Protein AF-A0A1X2IDJ0-F1 (afdb_monomer)

Solvent-accessible surface area (backbone atoms only — not comparable to full-atom values): 12385 Å² total; per-residue (Å²): 135,83,85,75,78,78,74,74,78,77,77,76,74,89,54,40,69,65,48,37,55,54,40,32,44,37,28,4,66,59,22,37,40,52,42,8,30,44,22,52,52,70,42,59,51,58,90,82,46,29,80,47,72,46,53,24,65,16,84,74,37,69,49,80,42,31,48,39,54,37,40,73,73,65,68,31,41,69,70,85,63,83,82,43,92,89,50,68,87,60,44,29,39,63,54,43,13,60,36,36,39,62,41,40,31,58,53,45,68,71,46,63,96,83,42,69,70,58,62,68,43,62,75,69,94,68,97,65,58,58,57,77,51,55,75,37,79,42,44,45,32,44,75,61,40,76,64,49,42,27,31,45,52,50,48,46,43,55,51,23,52,73,73,76,45,82,67,55,66,69,63,46,53,57,35,40,64,50,10,67,81,55,65,82,41,59,72,60,50,53,53,46,52,51,48,43,70,68,54,64,74,46,80,70,31,66,67,49,85,80,83,81,88,78,129

pLDDT: mean 84.79, std 16.43, range [36.03, 98.0]

Secondary structure (DSSP, 8-state):
---------------HHHHHHHHHHHHHHHHHHHHHHHHHHT-S-HHHHTT-EEEEE-SSSEEEEEHHHHHHTTSSBSS-----TTTTT--BHHHHHHH-THHHHHHHHHS-TT-HHHHHHS------SS-GGG-SGGGGGS---HHHHHHHHHHHHHHHHHTT----HHHHHHHHHGGGGGTT-HHHHHHHHHHHHH----HHHHT--------

Organism: NCBI:txid90262

Nearest PDB structu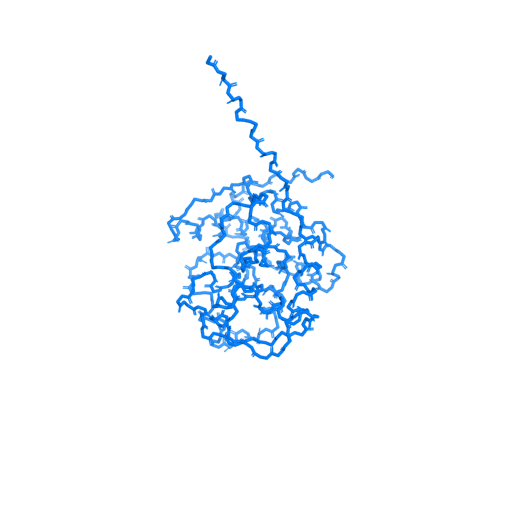res (foldseek):
  6wke-assembly1_A  TM=2.129E-01  e=9.149E+00  Streptomyces sp.

Structure (mmCIF, N/CA/C/O backbone):
data_AF-A0A1X2IDJ0-F1
#
_entry.id   AF-A0A1X2IDJ0-F1
#
loop_
_atom_site.group_PDB
_atom_site.id
_atom_site.type_symbol
_atom_site.label_atom_id
_atom_site.label_alt_id
_atom_site.label_comp_id
_atom_site.label_asym_id
_atom_site.label_entity_id
_atom_site.label_seq_id
_atom_site.pdbx_PDB_ins_code
_atom_site.Cartn_x
_atom_site.Cartn_y
_atom_site.Cartn_z
_atom_site.occupancy
_atom_site.B_iso_or_equiv
_atom_site.auth_seq_id
_atom_site.auth_comp_id
_atom_site.auth_asym_id
_atom_site.auth_atom_id
_atom_site.pdbx_PDB_model_num
ATOM 1 N N . MET A 1 1 ? 21.323 46.019 0.759 1.00 40.25 1 MET A N 1
ATOM 2 C CA . MET A 1 1 ? 21.147 44.700 1.405 1.00 40.25 1 MET A CA 1
ATOM 3 C C . MET A 1 1 ? 19.760 44.178 1.020 1.00 40.25 1 MET A C 1
ATOM 5 O O . MET A 1 1 ? 18.773 44.670 1.542 1.00 40.25 1 MET A O 1
ATOM 9 N N . LYS A 1 2 ? 19.655 43.329 -0.016 1.00 36.47 2 LYS A N 1
ATOM 10 C CA . LYS A 1 2 ? 18.360 42.867 -0.558 1.00 36.47 2 LYS A CA 1
ATOM 11 C C . LYS A 1 2 ? 17.869 41.658 0.246 1.00 36.47 2 LYS A C 1
ATOM 13 O O . LYS A 1 2 ? 18.455 40.583 0.134 1.00 36.47 2 LYS A O 1
ATOM 18 N N . HIS A 1 3 ? 16.807 41.834 1.032 1.00 36.03 3 HIS A N 1
ATOM 19 C CA . HIS A 1 3 ? 16.039 40.727 1.600 1.00 36.03 3 HIS A CA 1
ATOM 20 C C . HIS A 1 3 ? 15.445 39.908 0.447 1.00 36.03 3 HIS A C 1
ATOM 22 O O . HIS A 1 3 ? 14.556 40.370 -0.261 1.00 36.03 3 HIS A O 1
ATOM 28 N N . ARG A 1 4 ? 15.971 38.701 0.214 1.00 39.78 4 ARG A N 1
ATOM 29 C CA . ARG A 1 4 ? 15.296 37.703 -0.620 1.00 39.78 4 ARG A CA 1
ATOM 30 C C . ARG A 1 4 ? 14.240 37.030 0.243 1.00 39.78 4 ARG A C 1
ATOM 32 O O . ARG A 1 4 ? 14.575 36.201 1.088 1.00 39.78 4 ARG A O 1
ATOM 39 N N . GLU A 1 5 ? 12.986 37.396 0.019 1.00 38.50 5 GLU A N 1
ATOM 40 C CA . GLU A 1 5 ? 11.839 36.597 0.428 1.00 38.50 5 GLU A CA 1
ATOM 41 C C . GLU A 1 5 ? 12.025 35.182 -0.129 1.00 38.50 5 GLU A C 1
ATOM 43 O O . GLU A 1 5 ? 12.088 34.965 -1.342 1.00 38.50 5 GLU A O 1
ATOM 48 N N . ARG A 1 6 ? 12.181 34.200 0.762 1.00 38.84 6 ARG A N 1
ATOM 49 C CA . ARG A 1 6 ? 12.044 32.796 0.387 1.00 38.84 6 ARG A CA 1
ATOM 50 C C . ARG A 1 6 ? 10.564 32.586 0.091 1.00 38.84 6 ARG A C 1
ATOM 52 O O . ARG A 1 6 ? 9.793 32.336 1.011 1.00 38.84 6 ARG A O 1
ATOM 59 N N . GLN A 1 7 ? 10.173 32.705 -1.176 1.00 38.19 7 GLN A N 1
ATOM 60 C CA . GLN A 1 7 ? 8.922 32.118 -1.641 1.00 38.19 7 GLN A CA 1
ATOM 61 C C . GLN A 1 7 ? 8.971 30.638 -1.260 1.00 38.19 7 GLN A C 1
ATOM 63 O O . GLN A 1 7 ? 9.795 29.882 -1.776 1.00 38.19 7 GLN A O 1
ATOM 68 N N . ALA A 1 8 ? 8.156 30.246 -0.282 1.00 39.50 8 ALA A N 1
ATOM 69 C CA . ALA A 1 8 ? 7.909 28.847 -0.006 1.00 39.50 8 ALA A CA 1
ATOM 70 C C . ALA A 1 8 ? 7.314 28.266 -1.291 1.00 39.50 8 ALA A C 1
ATOM 72 O O . ALA A 1 8 ? 6.206 28.639 -1.677 1.00 39.50 8 ALA A O 1
ATOM 73 N N . ASP A 1 9 ? 8.088 27.435 -1.993 1.00 40.97 9 ASP A N 1
ATOM 74 C CA . ASP A 1 9 ? 7.600 26.695 -3.152 1.00 40.97 9 ASP A CA 1
ATOM 75 C C . ASP A 1 9 ? 6.289 26.016 -2.740 1.00 40.97 9 ASP A C 1
ATOM 77 O O . ASP A 1 9 ? 6.257 25.187 -1.826 1.00 40.97 9 ASP A O 1
ATOM 81 N N . LYS A 1 10 ? 5.191 26.439 -3.372 1.00 40.62 10 LYS A N 1
ATOM 82 C CA . LYS A 1 10 ? 3.853 25.898 -3.147 1.00 40.62 10 LYS A CA 1
ATOM 83 C C . LYS A 1 10 ? 3.945 24.391 -3.392 1.00 40.62 10 LYS A C 1
ATOM 85 O O . LYS A 1 10 ? 4.340 23.976 -4.478 1.00 40.62 10 LYS A O 1
ATOM 90 N N . TYR A 1 11 ? 3.662 23.588 -2.368 1.00 45.16 11 TYR A N 1
ATOM 91 C CA . TYR A 1 11 ? 3.656 22.132 -2.487 1.00 45.16 11 TYR A CA 1
ATOM 92 C C . TYR A 1 11 ? 2.581 21.742 -3.507 1.00 45.16 11 TYR A C 1
ATOM 94 O O . TYR A 1 11 ? 1.388 21.824 -3.217 1.00 45.16 11 TYR A O 1
ATOM 102 N N . GLU A 1 12 ? 3.004 21.382 -4.717 1.00 53.00 12 GLU A N 1
ATOM 103 C CA . GLU A 1 12 ? 2.142 20.742 -5.705 1.00 53.00 12 GLU A CA 1
ATOM 104 C C . GLU A 1 12 ? 1.767 19.369 -5.138 1.00 53.00 12 GLU A C 1
ATOM 106 O O . GLU A 1 12 ? 2.638 18.572 -4.782 1.00 53.00 12 GLU A O 1
ATOM 111 N N . GLY A 1 13 ? 0.468 19.151 -4.933 1.00 58.47 13 GLY A N 1
ATOM 112 C CA . GLY A 1 13 ? -0.051 17.933 -4.322 1.00 58.47 13 GLY A CA 1
ATOM 113 C C . GLY A 1 13 ? 0.379 16.678 -5.084 1.00 58.47 13 GLY A C 1
ATOM 114 O O . GLY A 1 13 ? 0.616 16.706 -6.288 1.00 58.47 13 GLY A O 1
ATOM 115 N N . PHE A 1 14 ? 0.480 15.564 -4.365 1.00 69.44 14 PHE A N 1
ATOM 116 C CA . PHE A 1 14 ? 0.686 14.250 -4.961 1.00 69.44 14 PHE A CA 1
ATOM 117 C C . PHE A 1 14 ? -0.602 13.818 -5.685 1.00 69.44 14 PHE A C 1
ATOM 119 O O . PHE A 1 14 ? -1.584 13.488 -5.028 1.00 69.44 14 PHE A O 1
ATOM 126 N N . ASP A 1 15 ? -0.617 13.862 -7.019 1.00 77.25 15 ASP A N 1
ATOM 127 C CA . ASP A 1 15 ? -1.733 13.378 -7.845 1.00 77.25 15 ASP A CA 1
ATOM 128 C C . ASP A 1 15 ? -1.517 11.896 -8.185 1.00 77.25 15 ASP A C 1
ATOM 130 O O . ASP A 1 15 ? -0.678 11.549 -9.022 1.00 77.25 15 ASP A O 1
ATOM 134 N N . CYS A 1 16 ? -2.259 11.007 -7.521 1.00 77.94 16 CYS A N 1
ATOM 135 C CA . CYS A 1 16 ? -2.113 9.563 -7.706 1.00 77.94 16 CYS A CA 1
ATOM 136 C C . CYS A 1 16 ? -2.386 9.119 -9.150 1.00 77.94 16 CYS A C 1
ATOM 138 O O . CYS A 1 16 ? -1.692 8.233 -9.645 1.00 77.94 16 CYS A O 1
ATOM 140 N N . GLY A 1 17 ? -3.355 9.736 -9.835 1.00 78.06 17 GLY A N 1
ATOM 141 C CA . GLY A 1 17 ? -3.738 9.364 -11.197 1.00 78.06 17 GLY A CA 1
ATOM 142 C C . GLY A 1 17 ? -2.640 9.692 -12.205 1.00 78.06 17 GLY A C 1
ATOM 143 O O . GLY A 1 17 ? -2.240 8.841 -13.003 1.00 78.06 17 GLY A O 1
ATOM 144 N N . GLN A 1 18 ? -2.075 10.900 -12.122 1.00 82.81 18 GLN A N 1
ATOM 145 C CA . GLN A 1 18 ? -0.931 11.280 -12.957 1.00 82.81 18 GLN A CA 1
ATOM 146 C C . GLN A 1 18 ? 0.299 10.414 -12.666 1.00 82.81 18 GLN A C 1
ATOM 148 O O . GLN A 1 18 ? 0.997 9.986 -13.590 1.00 82.81 18 GLN A O 1
ATOM 153 N N . MET A 1 19 ? 0.559 10.122 -11.389 1.00 85.69 19 MET A N 1
ATOM 154 C CA . MET A 1 19 ? 1.698 9.298 -10.989 1.00 85.69 19 MET A CA 1
ATOM 155 C C . MET A 1 19 ? 1.545 7.848 -11.459 1.00 85.69 19 MET A C 1
ATOM 157 O O . MET A 1 19 ? 2.515 7.291 -11.970 1.00 85.69 19 MET A O 1
ATOM 161 N N . LYS A 1 20 ? 0.341 7.265 -11.379 1.00 88.75 20 LYS A N 1
ATOM 162 C CA . LYS A 1 20 ? 0.039 5.929 -11.911 1.00 88.75 20 LYS A CA 1
ATOM 163 C C . LYS A 1 20 ? 0.421 5.819 -13.386 1.00 88.75 20 LYS A C 1
ATOM 165 O O . LYS A 1 20 ? 1.253 4.984 -13.729 1.00 88.75 20 LYS A O 1
ATOM 170 N N . ASN A 1 21 ? -0.095 6.710 -14.235 1.00 90.25 21 ASN A N 1
ATOM 171 C CA . ASN A 1 21 ? 0.190 6.688 -15.675 1.00 90.25 21 ASN A CA 1
ATOM 172 C C . ASN A 1 21 ? 1.691 6.819 -15.972 1.00 90.25 21 ASN A C 1
ATOM 174 O O . ASN A 1 21 ? 2.225 6.170 -16.876 1.00 90.25 21 ASN A O 1
ATOM 178 N N . LYS A 1 22 ? 2.392 7.651 -15.195 1.00 91.25 22 LYS A N 1
ATOM 179 C CA . LYS A 1 22 ? 3.840 7.837 -15.306 1.00 91.25 22 LYS A CA 1
ATOM 180 C C . LYS A 1 22 ? 4.606 6.558 -14.944 1.00 91.25 22 LYS A C 1
ATOM 182 O O . LYS A 1 22 ? 5.537 6.185 -15.655 1.00 91.25 22 LYS A O 1
ATOM 187 N N . PHE A 1 23 ? 4.213 5.872 -13.872 1.00 92.62 23 PHE A N 1
ATOM 188 C CA . PHE A 1 23 ? 4.826 4.607 -13.462 1.00 92.62 23 PHE A CA 1
ATOM 189 C C . PHE A 1 23 ? 4.552 3.484 -14.460 1.00 92.62 23 PHE A C 1
ATOM 191 O O . PHE A 1 23 ? 5.493 2.812 -14.877 1.00 92.62 23 PHE A O 1
ATOM 198 N N . GLU A 1 24 ? 3.310 3.346 -14.921 1.00 94.31 24 GLU A N 1
ATOM 199 C CA . GLU A 1 24 ? 2.934 2.340 -15.917 1.00 94.31 24 GLU A CA 1
ATOM 200 C C . GLU A 1 24 ? 3.602 2.598 -17.272 1.00 94.31 24 GLU A C 1
ATOM 202 O O . GLU A 1 24 ? 3.987 1.659 -17.959 1.00 94.31 24 GLU A O 1
ATOM 207 N N . THR A 1 25 ? 3.845 3.854 -17.650 1.00 94.88 25 THR A N 1
ATOM 208 C CA . THR A 1 25 ? 4.643 4.155 -18.849 1.00 94.88 25 THR A CA 1
ATOM 209 C C . THR A 1 25 ? 6.088 3.674 -18.692 1.00 94.88 25 THR A C 1
ATOM 211 O O . THR A 1 25 ? 6.636 3.056 -19.610 1.00 94.88 25 THR A O 1
ATOM 214 N N . LYS A 1 26 ? 6.699 3.921 -17.526 1.00 94.88 26 LYS A N 1
ATOM 215 C CA . LYS A 1 26 ? 8.109 3.607 -17.274 1.00 94.88 26 LYS A CA 1
ATOM 216 C C . LYS A 1 26 ? 8.358 2.116 -17.046 1.00 94.88 26 LYS A C 1
ATOM 218 O O . LYS A 1 26 ? 9.152 1.527 -17.771 1.00 94.88 26 LYS A O 1
ATOM 223 N N . TYR A 1 27 ? 7.687 1.512 -16.067 1.00 96.19 27 TYR A N 1
ATOM 224 C CA . TYR A 1 27 ? 7.905 0.121 -15.638 1.00 96.19 27 TYR A CA 1
ATOM 225 C C . TYR A 1 27 ? 6.863 -0.863 -16.172 1.00 96.19 27 TYR A C 1
ATOM 227 O O . TYR A 1 27 ? 7.057 -2.070 -16.039 1.00 96.19 27 TYR A O 1
ATOM 235 N N . GLY A 1 28 ? 5.774 -0.360 -16.757 1.00 96.81 28 GLY A N 1
ATOM 236 C CA . GLY A 1 28 ? 4.647 -1.175 -17.200 1.00 96.81 28 GLY A CA 1
ATOM 237 C C . GLY A 1 28 ? 3.671 -1.504 -16.067 1.00 96.81 28 GLY A C 1
ATOM 238 O O . GLY A 1 28 ? 3.986 -1.252 -14.893 1.00 96.81 28 GLY A O 1
ATOM 239 N N . PRO A 1 29 ? 2.470 -2.021 -16.388 1.00 95.81 29 PRO A N 1
ATOM 240 C CA . PRO A 1 29 ? 1.492 -2.444 -15.388 1.00 95.81 29 PRO A CA 1
ATOM 241 C C . PRO A 1 29 ? 2.047 -3.512 -14.439 1.00 95.81 29 PRO A C 1
ATOM 243 O O . PRO A 1 29 ? 1.913 -3.385 -13.221 1.00 95.81 29 PRO A O 1
ATOM 246 N N . THR A 1 30 ? 2.737 -4.525 -14.973 1.00 95.12 30 THR A N 1
ATOM 247 C CA . THR A 1 30 ? 3.298 -5.627 -14.180 1.00 95.12 30 THR A CA 1
ATOM 248 C C . THR A 1 30 ? 4.401 -5.124 -13.256 1.00 95.12 30 THR A C 1
ATOM 250 O O . THR A 1 30 ? 4.371 -5.384 -12.050 1.00 95.12 30 THR A O 1
ATOM 253 N N . GLY A 1 31 ? 5.340 -4.338 -13.792 1.00 96.38 31 GLY A N 1
ATOM 254 C CA . GLY A 1 31 ? 6.437 -3.775 -13.003 1.00 96.38 31 GLY A CA 1
ATOM 255 C C . GLY A 1 31 ? 5.938 -2.837 -11.900 1.00 96.38 31 GLY A C 1
ATOM 256 O O . GLY A 1 31 ? 6.367 -2.936 -10.750 1.00 96.38 31 GLY A O 1
ATOM 257 N N . SER A 1 32 ? 4.978 -1.964 -12.220 1.00 96.50 32 SER A N 1
ATOM 258 C CA . SER A 1 32 ? 4.411 -1.006 -11.260 1.00 96.50 32 SER A CA 1
ATOM 259 C C . SER A 1 32 ? 3.622 -1.695 -10.147 1.00 96.50 32 SER A C 1
ATOM 261 O O . SER A 1 32 ? 3.762 -1.317 -8.981 1.00 96.50 32 SER A O 1
ATOM 263 N N . ARG A 1 33 ? 2.858 -2.747 -10.478 1.00 95.38 33 ARG A N 1
ATOM 264 C CA . ARG A 1 33 ? 2.174 -3.601 -9.498 1.00 95.38 33 ARG A CA 1
ATOM 265 C C . ARG A 1 33 ? 3.161 -4.199 -8.503 1.00 95.38 33 ARG A C 1
ATOM 267 O O . ARG A 1 33 ? 3.005 -3.996 -7.301 1.00 95.38 33 ARG A O 1
ATOM 274 N N . TRP A 1 34 ? 4.204 -4.876 -8.984 1.00 94.88 34 TRP A N 1
ATOM 275 C CA . TRP A 1 34 ? 5.204 -5.488 -8.105 1.00 94.88 34 TRP A CA 1
ATOM 276 C C . TRP A 1 34 ? 5.920 -4.462 -7.228 1.00 94.88 34 TRP A C 1
ATOM 278 O O . TRP A 1 34 ? 6.083 -4.683 -6.029 1.00 94.88 34 TRP A O 1
ATOM 288 N N . LEU A 1 35 ? 6.295 -3.310 -7.789 1.00 94.94 35 LEU A N 1
ATOM 289 C CA . LEU A 1 35 ? 6.915 -2.224 -7.028 1.00 94.94 35 LEU A CA 1
ATOM 290 C C . LEU A 1 35 ? 5.983 -1.669 -5.938 1.00 94.94 35 LEU A C 1
ATOM 292 O O . LEU A 1 35 ? 6.456 -1.363 -4.842 1.00 94.94 35 LEU A O 1
ATOM 296 N N . SER A 1 36 ? 4.677 -1.573 -6.206 1.00 94.81 36 SER A N 1
ATOM 297 C CA . SER A 1 36 ? 3.675 -1.177 -5.208 1.00 94.81 36 SER A CA 1
ATOM 298 C C . SER A 1 36 ? 3.544 -2.203 -4.077 1.00 94.81 36 SER A C 1
ATOM 300 O O . SER A 1 36 ? 3.585 -1.837 -2.898 1.00 94.81 36 SER A O 1
ATOM 302 N N . VAL A 1 37 ? 3.452 -3.494 -4.421 1.00 93.12 37 VAL A N 1
ATOM 303 C CA . VAL A 1 37 ? 3.370 -4.608 -3.460 1.00 93.12 37 VAL A CA 1
ATOM 304 C C . VAL A 1 37 ? 4.606 -4.630 -2.560 1.00 93.12 37 VAL A C 1
ATOM 306 O O . VAL A 1 37 ? 4.485 -4.569 -1.336 1.00 93.12 37 VAL A O 1
ATOM 309 N N . ILE A 1 38 ? 5.805 -4.637 -3.152 1.00 91.75 38 ILE A N 1
ATOM 310 C CA . ILE A 1 38 ? 7.077 -4.653 -2.415 1.00 91.75 38 ILE A CA 1
ATOM 311 C C . ILE A 1 38 ? 7.166 -3.441 -1.487 1.00 91.75 38 ILE A C 1
A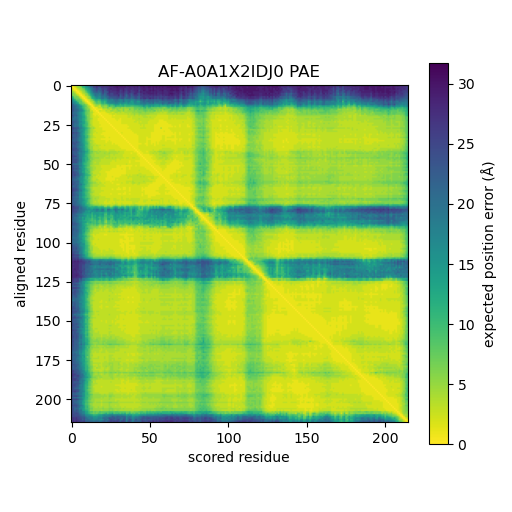TOM 313 O O . ILE A 1 38 ? 7.478 -3.587 -0.307 1.00 91.75 38 ILE A O 1
ATOM 317 N N . GLY A 1 39 ? 6.865 -2.246 -1.994 1.00 91.00 39 GLY A N 1
ATOM 318 C CA . GLY A 1 39 ? 6.965 -1.023 -1.208 1.00 91.00 39 GLY A CA 1
ATOM 319 C C . GLY A 1 39 ? 5.988 -0.943 -0.043 1.00 91.00 39 GLY A C 1
ATOM 320 O O . GLY A 1 39 ? 6.358 -0.467 1.032 1.00 91.00 39 GLY A O 1
ATOM 321 N N . SER A 1 40 ? 4.766 -1.435 -0.235 1.00 90.81 40 SER A N 1
ATOM 322 C CA . SER A 1 40 ? 3.727 -1.411 0.794 1.00 90.81 40 SER A CA 1
ATOM 323 C C . SER A 1 40 ? 3.958 -2.443 1.888 1.00 90.81 40 SER A C 1
ATOM 325 O O . SER A 1 40 ? 3.666 -2.158 3.049 1.00 90.81 40 SER A O 1
ATOM 327 N N . LEU A 1 41 ? 4.476 -3.620 1.526 1.00 88.94 41 LEU A N 1
ATOM 328 C CA . LEU A 1 41 ? 4.570 -4.752 2.444 1.00 88.94 41 LEU A CA 1
ATOM 329 C C . LEU A 1 41 ? 5.972 -4.927 3.040 1.00 88.94 41 LEU A C 1
ATOM 331 O O . LEU A 1 41 ? 6.115 -5.107 4.245 1.00 88.94 41 LEU A O 1
ATOM 335 N N . LEU A 1 42 ? 7.023 -4.796 2.228 1.00 87.06 42 LEU A N 1
ATOM 336 C CA . LEU A 1 42 ? 8.419 -4.972 2.657 1.00 87.06 42 LEU A CA 1
ATOM 337 C C . LEU A 1 42 ? 9.113 -3.642 2.994 1.00 87.06 42 LEU A C 1
ATOM 339 O O . LEU A 1 42 ? 10.204 -3.618 3.580 1.00 87.06 42 LEU A O 1
ATOM 343 N N . GLY A 1 43 ? 8.471 -2.523 2.653 1.00 86.44 43 GLY A N 1
ATOM 344 C CA . GLY A 1 43 ? 8.983 -1.175 2.856 1.00 86.44 43 GLY A CA 1
ATOM 345 C C . GLY A 1 43 ? 10.014 -0.762 1.804 1.00 86.44 43 GLY A C 1
ATOM 346 O O . GLY A 1 43 ? 10.150 -1.356 0.739 1.00 86.44 43 GLY A O 1
ATOM 347 N N . THR A 1 44 ? 10.771 0.294 2.107 1.00 86.12 44 THR A N 1
ATOM 348 C CA . THR A 1 44 ? 11.716 0.914 1.157 1.00 86.12 44 THR A CA 1
ATOM 349 C C . THR A 1 44 ? 13.182 0.713 1.542 1.00 86.12 44 THR A C 1
ATOM 351 O O . THR A 1 44 ? 14.045 1.450 1.079 1.00 86.12 44 THR A O 1
ATOM 354 N N . SER A 1 45 ? 13.498 -0.225 2.438 1.00 86.75 45 SER A N 1
ATOM 355 C CA . SER A 1 45 ? 14.890 -0.460 2.840 1.00 86.75 45 SER A CA 1
ATOM 356 C C . SER A 1 45 ? 15.641 -1.205 1.741 1.00 86.75 45 SER A C 1
ATOM 358 O O . SER A 1 45 ? 15.397 -2.396 1.544 1.00 86.75 45 SER A O 1
ATOM 360 N N . ARG A 1 46 ? 16.591 -0.536 1.067 1.00 88.44 46 ARG A N 1
ATOM 361 C CA . ARG A 1 46 ? 17.453 -1.150 0.037 1.00 88.44 46 ARG A CA 1
ATOM 362 C C . ARG A 1 46 ? 18.005 -2.508 0.452 1.00 88.44 46 ARG A C 1
ATOM 364 O O . ARG A 1 46 ? 17.956 -3.428 -0.352 1.00 88.44 46 ARG A O 1
ATOM 371 N N . ASP A 1 47 ? 18.508 -2.659 1.673 1.00 88.69 47 ASP A N 1
ATOM 372 C CA . ASP A 1 47 ? 19.111 -3.929 2.092 1.00 88.69 47 ASP A CA 1
ATOM 373 C C . ASP A 1 47 ? 18.114 -5.081 2.164 1.00 88.69 47 ASP A C 1
ATOM 375 O O . ASP A 1 47 ? 18.499 -6.213 1.884 1.00 88.69 47 ASP A O 1
ATOM 379 N N . LYS A 1 48 ? 16.841 -4.791 2.453 1.00 87.38 48 LYS A N 1
ATOM 380 C CA . LYS A 1 48 ? 15.775 -5.797 2.474 1.00 87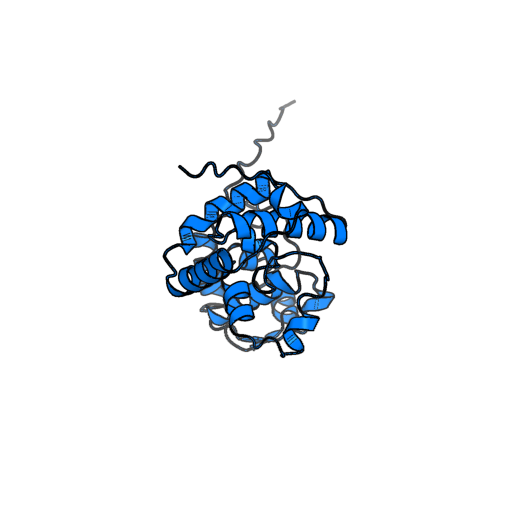.38 48 LYS A CA 1
ATOM 381 C C . LYS A 1 48 ? 15.307 -6.183 1.073 1.00 87.38 48 LYS A C 1
ATOM 383 O O . LYS A 1 48 ? 14.987 -7.340 0.842 1.00 87.38 48 LYS A O 1
ATOM 388 N N . ILE A 1 49 ? 15.256 -5.223 0.148 1.00 90.94 49 ILE A N 1
ATOM 389 C CA . ILE A 1 49 ? 14.546 -5.409 -1.128 1.00 90.94 49 I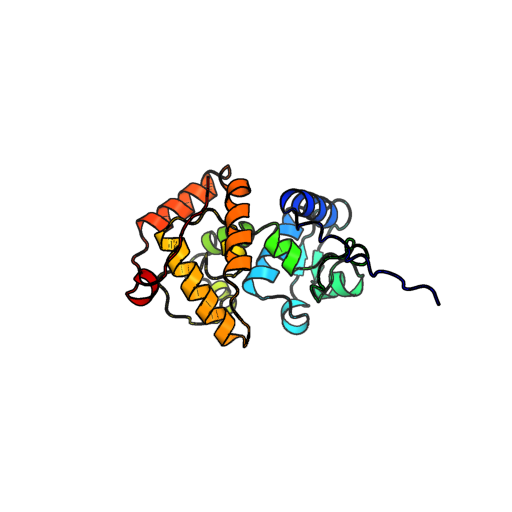LE A CA 1
ATOM 390 C C . ILE A 1 49 ? 15.460 -5.553 -2.350 1.00 90.94 49 ILE A C 1
ATOM 392 O O . ILE A 1 49 ? 14.990 -5.963 -3.404 1.00 90.94 49 ILE A O 1
ATOM 396 N N . LYS A 1 50 ? 16.762 -5.241 -2.250 1.00 93.00 50 LYS A N 1
ATOM 397 C CA . LYS A 1 50 ? 17.681 -5.158 -3.408 1.00 93.00 50 LYS A CA 1
ATOM 398 C C . LYS A 1 50 ? 17.787 -6.432 -4.252 1.00 93.00 50 LYS A C 1
ATOM 400 O O . LYS A 1 50 ? 18.097 -6.321 -5.436 1.00 93.00 50 LYS A O 1
ATOM 405 N N . ASN A 1 51 ? 17.548 -7.601 -3.662 1.00 94.62 51 ASN A N 1
ATOM 406 C CA . ASN A 1 51 ? 17.681 -8.895 -4.335 1.00 94.62 51 ASN A CA 1
ATOM 407 C C . ASN A 1 51 ? 16.358 -9.425 -4.908 1.00 94.62 51 ASN A C 1
ATOM 409 O O . ASN A 1 51 ? 16.370 -10.467 -5.551 1.00 94.62 51 ASN A O 1
ATOM 413 N N . ILE A 1 52 ? 15.236 -8.731 -4.692 1.00 93.44 52 ILE A N 1
ATOM 414 C CA . ILE A 1 52 ? 13.938 -9.141 -5.236 1.00 93.44 52 ILE A CA 1
ATOM 415 C C . ILE A 1 52 ? 13.939 -8.875 -6.739 1.00 93.44 52 ILE A C 1
ATOM 417 O O . ILE A 1 52 ? 14.246 -7.757 -7.161 1.00 93.44 52 ILE A O 1
ATOM 421 N N . GLU A 1 53 ? 13.614 -9.896 -7.527 1.00 96.19 53 GLU A N 1
ATOM 422 C CA . GLU A 1 53 ? 13.447 -9.798 -8.974 1.00 96.19 53 GLU A CA 1
ATOM 423 C C . GLU A 1 53 ? 11.998 -9.464 -9.331 1.00 96.19 53 GLU A C 1
ATOM 425 O O . GLU A 1 53 ? 11.060 -9.985 -8.731 1.00 96.19 53 GLU A O 1
ATOM 430 N N . ILE A 1 54 ? 11.825 -8.575 -10.306 1.00 95.06 54 ILE A N 1
ATOM 431 C CA . ILE A 1 54 ? 10.535 -8.197 -10.873 1.00 95.06 54 ILE A CA 1
ATOM 432 C C . ILE A 1 54 ? 10.621 -8.182 -12.397 1.00 95.06 54 ILE A C 1
ATOM 434 O O . ILE A 1 54 ? 11.682 -7.926 -12.975 1.00 95.06 54 ILE A O 1
ATOM 438 N N . ILE A 1 55 ? 9.485 -8.415 -13.049 1.00 97.00 55 ILE A N 1
ATOM 439 C CA . ILE A 1 55 ? 9.345 -8.276 -14.498 1.00 97.00 55 ILE A CA 1
ATOM 440 C C . ILE A 1 55 ? 8.735 -6.907 -14.787 1.00 97.00 55 ILE A C 1
ATOM 442 O O . ILE A 1 55 ? 7.622 -6.613 -14.349 1.00 97.00 55 ILE A O 1
ATOM 446 N N . CYS A 1 56 ? 9.465 -6.086 -15.535 1.00 97.12 56 CYS A N 1
ATOM 447 C CA . CYS A 1 56 ? 8.976 -4.825 -16.072 1.00 97.12 56 CYS A CA 1
ATOM 448 C C . CYS A 1 56 ? 8.515 -5.027 -17.521 1.00 97.12 56 CYS A C 1
ATOM 450 O O . CYS A 1 56 ? 9.214 -5.631 -18.338 1.00 97.12 56 CYS A O 1
ATOM 452 N N . ASP A 1 57 ? 7.350 -4.488 -17.847 1.00 97.50 57 ASP A N 1
ATOM 453 C CA . ASP A 1 57 ? 6.693 -4.548 -19.155 1.00 97.50 57 ASP A CA 1
ATOM 454 C C . ASP A 1 57 ? 6.389 -3.142 -19.702 1.00 97.50 57 ASP A C 1
ATOM 456 O O . ASP A 1 57 ? 5.502 -2.951 -20.532 1.00 97.50 57 ASP A O 1
ATOM 460 N N . GLY A 1 58 ? 7.140 -2.147 -19.227 1.00 96.81 58 GLY A N 1
ATOM 461 C CA . GLY A 1 58 ? 6.984 -0.747 -19.595 1.00 96.81 58 GLY A CA 1
ATOM 462 C C . GLY A 1 58 ? 7.519 -0.414 -20.977 1.00 96.81 58 GLY A C 1
ATOM 463 O O . GLY A 1 58 ? 8.226 -1.195 -21.620 1.00 96.81 58 GLY A O 1
ATOM 464 N N . LYS A 1 59 ? 7.200 0.805 -21.426 1.00 96.38 59 LYS A N 1
ATOM 465 C CA . LYS A 1 59 ? 7.751 1.361 -22.668 1.00 96.38 59 LYS A CA 1
ATOM 466 C C . LYS A 1 59 ? 9.224 1.733 -22.509 1.00 96.38 59 LYS A C 1
ATOM 468 O O . LYS A 1 59 ? 9.980 1.589 -23.462 1.00 96.38 59 LYS A O 1
ATOM 473 N N . GLU A 1 60 ? 9.615 2.214 -21.328 1.00 95.25 60 GLU A N 1
ATOM 474 C CA . GLU A 1 60 ? 10.994 2.639 -21.051 1.00 95.25 60 GLU A CA 1
ATOM 475 C C . GLU A 1 60 ? 11.852 1.508 -20.474 1.00 95.25 60 GLU A C 1
ATOM 477 O O . GLU A 1 60 ? 13.001 1.342 -20.873 1.00 95.25 60 GLU A O 1
ATOM 482 N N . ILE A 1 61 ? 11.306 0.729 -19.537 1.00 94.88 61 ILE A N 1
ATOM 483 C CA . ILE A 1 61 ? 12.017 -0.353 -18.854 1.00 94.88 61 ILE A CA 1
ATOM 484 C C . ILE A 1 61 ? 11.278 -1.660 -19.105 1.00 94.88 61 ILE A C 1
ATOM 486 O O . ILE A 1 61 ? 10.129 -1.827 -18.691 1.00 94.88 61 ILE A O 1
ATOM 490 N N . LYS A 1 62 ? 11.970 -2.604 -19.751 1.00 97.12 62 LYS A N 1
ATOM 491 C CA . LYS A 1 62 ? 11.418 -3.897 -20.154 1.00 97.12 62 LYS A CA 1
ATOM 492 C C . LYS A 1 62 ? 12.378 -5.041 -19.839 1.00 97.12 62 LYS A C 1
ATOM 494 O O . LYS A 1 62 ? 13.567 -4.943 -20.129 1.00 97.12 62 LYS A O 1
ATOM 499 N N . GLY A 1 63 ? 11.850 -6.129 -19.287 1.00 97.00 63 GLY A N 1
ATOM 500 C CA . GLY A 1 63 ? 12.599 -7.331 -18.922 1.00 97.00 63 GLY A CA 1
ATOM 501 C C . GLY A 1 63 ? 12.648 -7.580 -17.415 1.00 97.00 63 GLY A C 1
ATOM 502 O O . GLY A 1 63 ? 11.992 -6.893 -16.633 1.00 97.00 63 GLY A O 1
ATOM 503 N N . ALA A 1 64 ? 13.417 -8.592 -17.020 1.00 97.38 64 ALA A N 1
ATOM 504 C CA . ALA A 1 64 ? 13.604 -8.966 -15.623 1.00 97.38 64 ALA A CA 1
ATOM 505 C C . ALA A 1 64 ? 14.726 -8.141 -14.975 1.00 97.38 64 ALA A C 1
ATOM 507 O O . ALA A 1 64 ? 15.847 -8.067 -15.490 1.00 97.38 64 ALA A O 1
ATOM 508 N N . PHE A 1 65 ? 14.436 -7.537 -13.824 1.00 97.06 65 PHE A N 1
ATOM 509 C CA . PHE A 1 65 ? 15.392 -6.748 -13.053 1.00 97.06 65 PHE A CA 1
ATOM 510 C C . PHE A 1 65 ? 15.276 -7.055 -11.572 1.00 97.06 65 PHE A C 1
ATOM 512 O O . PHE A 1 65 ? 14.180 -7.185 -11.037 1.00 97.06 65 PHE A O 1
ATOM 519 N N . THR A 1 66 ? 16.407 -7.040 -10.871 1.00 96.38 66 THR A N 1
ATOM 520 C CA . THR A 1 66 ? 16.360 -6.899 -9.418 1.00 96.38 66 THR A CA 1
ATOM 521 C C . THR A 1 66 ? 16.114 -5.442 -9.041 1.00 96.38 66 THR A C 1
ATOM 523 O O . THR A 1 66 ? 16.576 -4.522 -9.727 1.00 96.38 66 THR A O 1
ATOM 526 N N . ILE A 1 67 ? 15.461 -5.201 -7.902 1.00 94.31 67 ILE A N 1
ATOM 527 C CA . ILE A 1 67 ? 15.283 -3.843 -7.362 1.00 94.31 67 ILE A CA 1
ATOM 528 C C . ILE A 1 67 ? 16.635 -3.129 -7.210 1.00 94.31 67 ILE A C 1
ATOM 530 O O . ILE A 1 67 ? 16.756 -1.939 -7.495 1.00 94.31 67 ILE A O 1
ATOM 534 N N . GLY A 1 68 ? 17.686 -3.857 -6.822 1.00 93.00 68 GLY A N 1
ATOM 535 C CA . GLY A 1 68 ? 19.043 -3.330 -6.718 1.00 93.00 68 GLY A CA 1
ATOM 536 C C . GLY A 1 68 ? 19.604 -2.819 -8.049 1.00 93.00 68 GLY A C 1
ATOM 537 O O . GLY A 1 68 ? 20.254 -1.774 -8.050 1.00 93.00 68 GLY A O 1
ATOM 538 N N . LYS A 1 69 ? 19.323 -3.500 -9.171 1.00 94.94 69 LYS A N 1
ATOM 539 C CA . LYS A 1 69 ? 19.715 -3.051 -10.521 1.00 94.94 69 LYS A CA 1
ATOM 540 C C . LYS A 1 69 ? 18.956 -1.791 -10.941 1.00 94.94 69 LYS A C 1
ATOM 542 O O . LYS A 1 69 ? 19.578 -0.869 -11.465 1.00 94.94 69 LYS A O 1
ATOM 547 N N . LEU A 1 70 ? 17.654 -1.713 -10.657 1.00 94.25 70 LEU A N 1
ATOM 548 C CA . LEU A 1 70 ? 16.853 -0.504 -10.907 1.00 94.25 70 LEU A CA 1
ATOM 549 C C . LEU A 1 70 ? 17.337 0.685 -10.062 1.00 94.25 70 LEU A C 1
ATOM 551 O O . LEU A 1 70 ? 17.343 1.823 -10.519 1.00 94.25 70 LEU A O 1
ATOM 555 N N . MET A 1 71 ? 17.800 0.433 -8.835 1.00 91.44 71 MET A N 1
ATOM 556 C C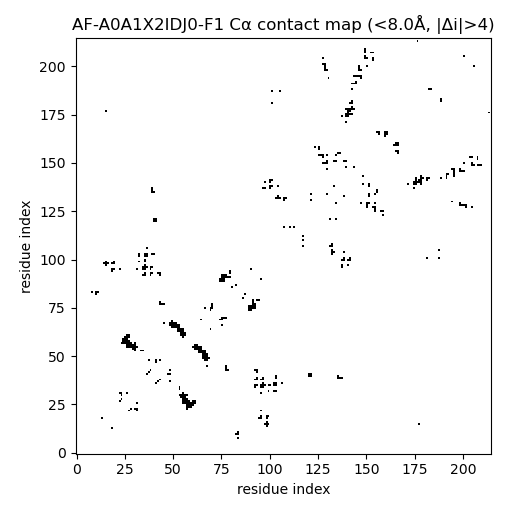A . MET A 1 71 ? 18.402 1.479 -8.007 1.00 91.44 71 MET A CA 1
ATOM 557 C C . MET A 1 71 ? 19.784 1.915 -8.497 1.00 91.44 71 MET A C 1
ATOM 559 O O . MET A 1 71 ? 20.102 3.101 -8.455 1.00 91.44 71 MET A O 1
ATOM 563 N N . ALA A 1 72 ? 20.617 0.973 -8.945 1.00 88.94 72 ALA A N 1
ATOM 564 C CA . ALA A 1 72 ? 21.973 1.259 -9.412 1.00 88.94 72 ALA A CA 1
ATOM 565 C C . ALA A 1 72 ? 21.997 2.048 -10.732 1.00 88.94 72 ALA A C 1
ATOM 567 O O . ALA A 1 72 ? 22.866 2.893 -10.914 1.00 88.94 72 ALA A O 1
ATOM 568 N N . SER A 1 73 ? 21.028 1.805 -11.618 1.00 88.50 73 SER A N 1
ATOM 569 C CA . SER A 1 73 ? 20.834 2.552 -12.872 1.00 88.50 73 SER A CA 1
ATOM 570 C C . SER A 1 73 ? 20.228 3.945 -12.670 1.00 88.50 73 SER A C 1
ATOM 572 O O . SER A 1 73 ? 20.195 4.740 -13.604 1.00 88.50 73 SER A O 1
ATOM 574 N N . GLY A 1 74 ? 19.759 4.266 -11.458 1.00 86.62 74 GLY A N 1
ATOM 575 C CA . GLY A 1 74 ? 19.054 5.516 -11.173 1.00 86.62 74 GLY A CA 1
ATOM 576 C C . GLY A 1 74 ? 17.594 5.521 -11.631 1.00 86.62 74 GLY A C 1
ATOM 577 O O . GLY A 1 74 ? 16.905 6.524 -11.439 1.00 86.62 74 GLY A O 1
ATOM 578 N N . ASP A 1 75 ? 17.098 4.407 -12.173 1.00 89.50 75 ASP A N 1
ATOM 579 C CA . ASP A 1 75 ? 15.706 4.266 -12.582 1.00 89.50 75 ASP A CA 1
ATOM 580 C C . ASP A 1 75 ? 14.750 4.249 -11.396 1.00 89.50 75 ASP A C 1
ATOM 582 O O . ASP A 1 75 ? 13.610 4.668 -11.553 1.00 89.50 75 ASP A O 1
ATOM 586 N N . LEU A 1 76 ? 15.194 3.799 -10.220 1.00 89.38 76 LEU A N 1
ATOM 587 C CA . LEU A 1 76 ? 14.399 3.719 -8.997 1.00 89.38 76 LEU A CA 1
ATOM 588 C C . LEU A 1 76 ? 15.166 4.306 -7.806 1.00 89.38 76 LEU A C 1
ATOM 590 O O . LEU A 1 76 ? 16.308 3.955 -7.532 1.00 89.38 76 LEU A O 1
ATOM 594 N N . ALA A 1 77 ? 14.537 5.185 -7.039 1.00 85.62 77 ALA A N 1
ATOM 595 C CA . ALA A 1 77 ? 15.172 5.878 -5.930 1.00 85.62 77 ALA A CA 1
ATOM 596 C C . ALA A 1 77 ? 14.787 5.275 -4.564 1.00 85.62 77 ALA A C 1
ATOM 598 O O . ALA A 1 77 ? 13.644 4.898 -4.308 1.00 85.62 77 ALA A O 1
ATOM 599 N N . ASN A 1 78 ? 15.766 5.217 -3.653 1.00 70.25 78 ASN A N 1
ATOM 600 C CA . ASN A 1 78 ? 15.676 4.500 -2.371 1.00 70.25 78 ASN A CA 1
ATOM 601 C C . ASN A 1 78 ? 14.995 5.297 -1.232 1.00 70.25 78 ASN A C 1
ATOM 603 O O . ASN A 1 78 ? 14.373 4.717 -0.348 1.00 70.25 78 ASN A O 1
ATOM 607 N N . LYS A 1 79 ? 15.100 6.635 -1.216 1.00 68.88 79 LYS A N 1
ATOM 608 C CA . LYS A 1 79 ? 14.597 7.477 -0.108 1.00 68.88 79 LYS A CA 1
ATOM 609 C C . LYS A 1 79 ? 13.618 8.534 -0.580 1.00 68.88 79 LYS A C 1
ATOM 611 O O . LYS A 1 79 ? 14.060 9.490 -1.201 1.00 68.88 79 LYS A O 1
ATOM 616 N N . GLY A 1 80 ? 12.349 8.429 -0.187 1.00 58.84 80 GLY A N 1
ATOM 617 C CA . GLY A 1 80 ? 11.349 9.478 -0.401 1.00 58.84 80 GLY A CA 1
ATOM 618 C C . GLY A 1 80 ? 11.736 10.783 0.299 1.00 58.84 80 GLY A C 1
ATOM 619 O O . GLY A 1 80 ? 11.390 11.007 1.454 1.00 58.84 80 GLY A O 1
ATOM 620 N N . ILE A 1 81 ? 12.482 11.644 -0.392 1.00 53.84 81 ILE A N 1
ATOM 621 C CA . ILE A 1 81 ? 12.637 13.049 -0.012 1.00 53.84 81 ILE A CA 1
ATOM 622 C C . ILE A 1 81 ? 11.282 13.722 -0.274 1.00 53.84 81 ILE A C 1
ATOM 624 O O . ILE A 1 81 ? 10.576 13.327 -1.204 1.00 53.84 81 ILE A O 1
ATOM 628 N N . GLN A 1 82 ? 10.908 14.728 0.526 1.00 55.50 82 GLN A N 1
ATOM 629 C CA . GLN A 1 82 ? 9.731 15.557 0.243 1.00 55.50 82 GLN A CA 1
ATOM 630 C C . GLN A 1 82 ? 9.706 15.953 -1.237 1.00 55.50 82 GLN A C 1
ATOM 632 O O . GLN A 1 82 ? 10.690 16.491 -1.753 1.00 55.50 82 GLN A O 1
ATOM 637 N N . PHE A 1 83 ? 8.593 15.650 -1.905 1.00 53.84 83 PHE A N 1
ATOM 638 C CA . PHE A 1 83 ? 8.393 15.975 -3.311 1.00 53.84 83 PHE A CA 1
ATOM 639 C C . PHE A 1 83 ? 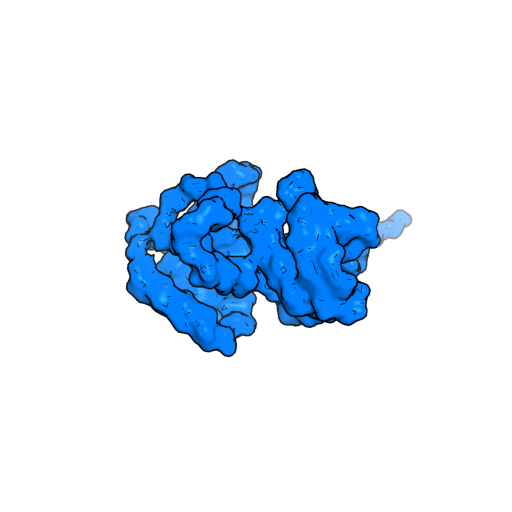8.538 17.487 -3.517 1.00 53.84 83 PHE A C 1
ATOM 641 O O . PHE A 1 83 ? 7.900 18.284 -2.832 1.00 53.84 83 PHE A O 1
ATOM 648 N N . ASN A 1 84 ? 9.428 17.873 -4.422 1.00 59.03 84 ASN A N 1
ATOM 649 C CA . ASN A 1 84 ? 9.713 19.239 -4.822 1.00 59.03 84 ASN A CA 1
ATOM 650 C C . ASN A 1 84 ? 10.143 19.261 -6.299 1.00 59.03 84 ASN A C 1
ATOM 652 O O . ASN A 1 84 ? 10.411 18.231 -6.921 1.00 59.03 84 ASN A O 1
ATOM 656 N N . LYS A 1 85 ? 10.266 20.458 -6.879 1.00 61.41 85 LYS A N 1
ATOM 657 C CA . LYS A 1 85 ? 10.613 20.622 -8.302 1.00 61.41 85 LYS A CA 1
ATOM 658 C C . LYS A 1 85 ? 11.927 19.937 -8.707 1.00 61.41 85 LYS A C 1
ATOM 660 O O . LYS A 1 85 ? 12.070 19.554 -9.864 1.00 61.41 85 LYS A O 1
ATOM 665 N N . LYS A 1 86 ? 12.877 19.764 -7.779 1.00 60.53 86 LYS A N 1
ATOM 666 C CA . LYS A 1 86 ? 14.206 19.186 -8.047 1.00 60.53 86 LYS A CA 1
ATOM 667 C C . LYS A 1 86 ? 14.209 17.656 -8.059 1.00 60.53 86 LYS A C 1
ATOM 669 O O . LYS A 1 86 ? 15.055 17.074 -8.724 1.00 60.53 86 LYS A O 1
ATOM 674 N N . ASN A 1 87 ? 13.284 17.004 -7.353 1.00 63.38 87 ASN A N 1
ATOM 675 C CA . ASN A 1 87 ? 13.191 15.540 -7.282 1.00 63.38 87 ASN A CA 1
ATOM 676 C C . ASN A 1 87 ? 11.920 14.972 -7.938 1.00 63.38 87 ASN A C 1
ATOM 678 O O . ASN A 1 87 ? 11.686 13.771 -7.854 1.00 63.38 87 ASN A O 1
ATOM 682 N N . ARG A 1 88 ? 11.151 15.797 -8.665 1.00 62.16 88 ARG A N 1
ATOM 683 C CA . ARG A 1 88 ? 9.944 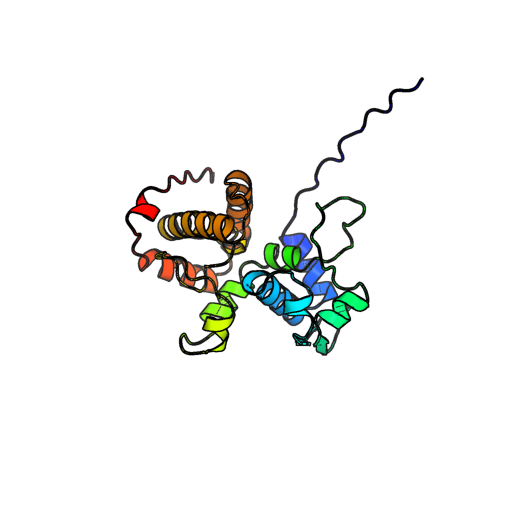15.388 -9.412 1.00 62.16 88 ARG A CA 1
ATOM 684 C C . ARG A 1 88 ? 10.164 14.261 -10.432 1.00 62.16 88 ARG A C 1
ATOM 686 O O . ARG A 1 88 ? 9.219 13.582 -10.830 1.00 62.16 88 ARG A O 1
ATOM 693 N N . ASN A 1 89 ? 11.405 14.092 -10.883 1.00 65.81 89 ASN A N 1
ATOM 694 C CA . ASN A 1 89 ? 11.800 13.069 -11.851 1.00 65.81 89 ASN A CA 1
ATOM 695 C C . ASN A 1 89 ? 12.343 11.797 -11.187 1.00 65.81 89 ASN A C 1
ATOM 697 O O . ASN A 1 89 ? 12.634 10.840 -11.894 1.00 65.81 89 ASN A O 1
ATOM 701 N N . LEU A 1 90 ? 12.487 11.780 -9.857 1.00 75.00 90 LEU A N 1
ATOM 702 C CA . LEU A 1 90 ? 12.888 10.584 -9.128 1.00 75.00 90 LEU A CA 1
ATOM 703 C C . LEU A 1 90 ? 11.662 9.722 -8.843 1.00 75.00 90 LEU A C 1
ATOM 705 O O . LEU A 1 90 ? 10.614 10.216 -8.430 1.00 75.00 90 LEU A O 1
ATOM 709 N N . TYR A 1 91 ? 11.825 8.424 -9.058 1.00 80.75 91 TYR A N 1
ATOM 710 C CA . TYR A 1 91 ? 10.780 7.428 -8.901 1.00 80.75 91 TYR A CA 1
ATOM 711 C C . TYR A 1 91 ? 11.001 6.686 -7.592 1.00 80.75 91 TYR A C 1
ATOM 713 O O . TYR A 1 91 ? 11.893 5.848 -7.495 1.00 80.75 91 TYR A O 1
ATOM 721 N N . TYR A 1 92 ? 10.237 7.013 -6.555 1.00 85.62 92 TYR A N 1
ATOM 722 C CA . TYR A 1 92 ? 10.387 6.359 -5.257 1.00 85.62 92 TYR A CA 1
ATOM 723 C C . TYR A 1 92 ? 9.402 5.203 -5.113 1.00 85.62 92 TYR A C 1
ATOM 725 O O . TYR A 1 92 ? 8.211 5.380 -5.350 1.00 85.62 92 TYR A O 1
ATOM 733 N N . ILE A 1 93 ? 9.862 4.055 -4.610 1.00 88.00 93 ILE A N 1
ATOM 734 C CA . ILE A 1 93 ? 8.994 2.894 -4.332 1.00 88.00 93 ILE A CA 1
ATOM 735 C C . ILE A 1 93 ? 7.771 3.285 -3.484 1.00 88.00 93 ILE A C 1
ATOM 737 O O . ILE A 1 93 ? 6.648 2.896 -3.793 1.00 88.00 93 ILE A O 1
ATOM 741 N N . GLY A 1 94 ? 7.964 4.120 -2.457 1.00 86.19 94 GLY A N 1
ATOM 742 C CA . GLY A 1 94 ? 6.863 4.594 -1.612 1.00 86.19 94 GLY A CA 1
ATOM 743 C C . GLY A 1 94 ? 5.850 5.492 -2.338 1.00 86.19 94 GLY A C 1
ATOM 744 O O . GLY A 1 94 ? 4.693 5.548 -1.936 1.00 86.19 94 GLY A O 1
ATOM 745 N N . GLN A 1 95 ? 6.249 6.175 -3.417 1.00 87.50 95 GLN A N 1
ATOM 746 C CA . GLN A 1 95 ? 5.307 6.906 -4.272 1.00 87.50 95 GLN A CA 1
ATOM 747 C C . GLN A 1 95 ? 4.526 5.954 -5.171 1.00 87.50 95 GLN A C 1
ATOM 749 O O . GLN A 1 95 ? 3.331 6.147 -5.343 1.00 87.50 95 GLN A O 1
ATOM 754 N N . ILE A 1 96 ? 5.175 4.917 -5.704 1.00 91.38 96 ILE A N 1
ATOM 755 C CA . ILE A 1 96 ? 4.494 3.877 -6.486 1.00 91.38 96 ILE A CA 1
ATOM 756 C C . ILE A 1 96 ? 3.443 3.187 -5.612 1.00 91.38 96 ILE A C 1
ATOM 758 O O . ILE A 1 96 ? 2.285 3.093 -5.999 1.00 91.38 96 ILE A O 1
ATOM 762 N N . SER A 1 97 ? 3.818 2.837 -4.380 1.00 90.81 97 SER A N 1
ATOM 763 C CA . SER A 1 97 ? 2.913 2.271 -3.368 1.00 90.81 97 SER A CA 1
ATOM 764 C C . SER A 1 97 ? 1.737 3.191 -3.027 1.00 90.81 97 SER A C 1
ATOM 766 O O . SER A 1 97 ? 0.616 2.733 -2.838 1.00 90.81 97 SER A O 1
ATOM 768 N N . ALA A 1 98 ? 1.978 4.505 -2.961 1.00 88.81 98 ALA A N 1
ATOM 769 C CA . ALA A 1 98 ? 0.925 5.488 -2.721 1.00 88.81 98 ALA A CA 1
ATOM 770 C C . ALA A 1 98 ? -0.014 5.676 -3.918 1.00 88.81 98 ALA A C 1
ATOM 772 O O . ALA A 1 98 ? -1.196 5.910 -3.709 1.00 88.81 98 ALA A O 1
ATOM 773 N N . ALA A 1 99 ? 0.501 5.586 -5.146 1.00 90.88 99 ALA A N 1
ATOM 774 C CA . ALA A 1 99 ? -0.286 5.756 -6.367 1.00 90.88 99 ALA A CA 1
ATOM 775 C C . ALA A 1 99 ? -1.083 4.502 -6.757 1.00 90.88 99 ALA A C 1
ATOM 777 O O . ALA A 1 99 ? -2.002 4.590 -7.565 1.00 90.88 99 ALA A O 1
ATOM 778 N N . LEU A 1 100 ? -0.707 3.340 -6.220 1.00 93.56 100 LEU A N 1
ATOM 779 C CA . LEU A 1 100 ? -1.300 2.040 -6.529 1.00 93.56 100 LEU A CA 1
ATOM 780 C C . LEU A 1 100 ? -1.674 1.272 -5.246 1.00 93.56 100 LEU A C 1
ATOM 782 O O . LEU A 1 100 ? -1.240 0.128 -5.073 1.00 93.56 100 LEU A O 1
ATOM 786 N N . PRO A 1 101 ? -2.451 1.872 -4.324 1.00 94.31 101 PRO A N 1
ATOM 787 C CA . PRO A 1 101 ? -2.767 1.282 -3.029 1.00 94.31 101 PRO A CA 1
ATOM 788 C C . PRO A 1 101 ? -3.640 0.028 -3.143 1.00 94.31 101 PRO A C 1
ATOM 790 O O . PRO A 1 101 ? -3.691 -0.740 -2.195 1.00 94.31 101 PRO A O 1
ATOM 793 N N . GLN A 1 102 ? -4.318 -0.209 -4.268 1.00 95.06 102 GLN A N 1
ATOM 794 C CA . GLN A 1 102 ? -5.121 -1.413 -4.496 1.00 95.06 102 GLN A CA 1
ATOM 795 C C . GLN A 1 102 ? -4.275 -2.656 -4.791 1.00 95.06 102 GLN A C 1
ATOM 797 O O . GLN A 1 102 ? -4.704 -3.770 -4.509 1.00 95.06 102 GLN A O 1
ATOM 802 N N . GLU A 1 103 ? -3.069 -2.487 -5.338 1.00 94.94 103 GLU A N 1
ATOM 803 C CA . GLU A 1 103 ? -2.247 -3.616 -5.787 1.00 94.94 103 GLU A CA 1
ATOM 804 C C . GLU A 1 103 ? -1.807 -4.539 -4.638 1.00 94.94 103 GLU A C 1
ATOM 806 O O . GLU A 1 103 ? -1.953 -5.753 -4.782 1.00 94.94 103 GLU A O 1
ATOM 811 N N . PRO A 1 104 ? -1.338 -4.030 -3.476 1.00 93.25 104 PRO A N 1
ATOM 812 C CA . PRO A 1 104 ? -1.041 -4.877 -2.322 1.00 93.25 104 PRO A CA 1
ATOM 813 C C . PRO A 1 104 ? -2.280 -5.581 -1.765 1.00 93.25 104 PRO A C 1
ATOM 815 O O . PRO A 1 104 ? -2.177 -6.732 -1.354 1.00 93.25 104 PRO A O 1
ATOM 818 N N . PHE A 1 105 ? -3.445 -4.919 -1.769 1.00 94.31 105 PHE A N 1
ATOM 819 C CA . PHE A 1 105 ? -4.702 -5.531 -1.329 1.00 94.31 105 PHE A CA 1
ATOM 820 C C . PHE A 1 105 ? -5.073 -6.721 -2.216 1.00 94.31 105 PHE A C 1
ATOM 822 O O . PHE A 1 105 ? -5.192 -7.835 -1.720 1.00 94.31 105 PHE A O 1
ATOM 829 N N . LEU A 1 106 ? -5.164 -6.507 -3.531 1.00 93.06 106 LEU A N 1
ATOM 830 C CA . LEU A 1 106 ? -5.515 -7.558 -4.489 1.00 93.06 106 LEU A CA 1
ATOM 831 C C . LEU A 1 106 ? -4.470 -8.678 -4.537 1.00 93.06 106 LEU A C 1
ATOM 833 O O . LEU A 1 106 ? -4.816 -9.833 -4.751 1.00 93.06 106 LEU A O 1
ATOM 837 N N . PHE A 1 107 ? -3.189 -8.351 -4.342 1.00 91.25 107 PHE A N 1
ATOM 838 C CA . PHE A 1 107 ? -2.135 -9.353 -4.224 1.00 91.25 107 PHE A CA 1
ATOM 839 C C . PHE A 1 107 ? -2.348 -10.256 -3.006 1.00 91.25 107 PHE A C 1
ATOM 841 O O . PHE A 1 107 ? -2.328 -11.470 -3.158 1.00 91.25 107 PHE A O 1
ATOM 848 N N . LEU A 1 108 ? -2.589 -9.682 -1.824 1.00 89.00 108 LEU A N 1
ATOM 849 C CA . LEU A 1 108 ? -2.776 -10.454 -0.593 1.00 89.00 108 LEU A CA 1
ATOM 850 C C . LEU A 1 108 ? -4.085 -11.249 -0.577 1.00 89.00 108 LEU A C 1
ATOM 852 O O . LEU A 1 108 ? -4.093 -12.346 -0.040 1.00 89.00 108 LEU A O 1
ATOM 856 N N . GLU A 1 109 ? -5.160 -10.730 -1.171 1.00 88.38 109 GLU A N 1
ATOM 857 C CA . GLU A 1 109 ? -6.432 -11.460 -1.319 1.00 88.38 109 GLU A CA 1
ATOM 858 C C . GLU A 1 109 ? -6.323 -12.644 -2.293 1.00 88.38 109 GLU A C 1
ATOM 860 O O . GLU A 1 109 ? -7.071 -13.610 -2.184 1.00 88.38 109 GLU A O 1
ATOM 865 N N . ALA A 1 110 ? -5.394 -12.581 -3.253 1.00 86.75 110 ALA A N 1
ATOM 866 C CA . ALA A 1 110 ? -5.144 -13.676 -4.188 1.00 86.75 110 ALA A CA 1
ATOM 867 C C . ALA A 1 110 ? -4.236 -14.775 -3.609 1.00 86.75 110 ALA A C 1
ATOM 869 O O . ALA A 1 110 ? -4.166 -15.863 -4.183 1.00 86.75 110 ALA A O 1
ATOM 870 N N . LEU A 1 111 ? -3.524 -14.502 -2.511 1.00 82.62 111 LEU A N 1
ATOM 871 C CA . LEU A 1 111 ? -2.716 -15.505 -1.822 1.00 82.62 111 LEU A CA 1
ATOM 872 C C . LEU A 1 111 ? -3.612 -16.341 -0.906 1.00 82.62 111 LEU A C 1
ATOM 874 O O . LEU A 1 111 ? -4.434 -15.805 -0.167 1.00 82.62 111 LEU A O 1
ATOM 878 N N . GLN A 1 112 ? -3.441 -17.662 -0.940 1.00 65.94 112 GLN A N 1
ATOM 879 C CA . GLN A 1 112 ? -4.094 -18.534 0.036 1.00 65.94 112 GLN A CA 1
ATOM 880 C C . GLN A 1 112 ? -3.490 -18.272 1.425 1.00 65.94 112 GLN A C 1
ATOM 882 O O . GLN A 1 112 ? -2.288 -18.034 1.539 1.00 65.94 112 GLN A O 1
ATOM 887 N N . GLU A 1 113 ? -4.315 -18.291 2.480 1.00 58.59 113 GLU A N 1
ATOM 888 C CA . GLU A 1 113 ? -3.898 -17.930 3.851 1.00 58.59 113 GLU A CA 1
ATOM 889 C C . GLU A 1 113 ? -2.734 -18.784 4.396 1.00 58.59 113 GLU A C 1
ATOM 891 O O . GLU A 1 113 ? -2.025 -18.339 5.306 1.00 58.59 113 GLU A O 1
ATOM 896 N N . ASP A 1 114 ? -2.513 -19.954 3.790 1.00 56.72 114 ASP A N 1
ATOM 897 C CA . ASP A 1 114 ? -1.521 -20.967 4.162 1.00 56.72 114 ASP A CA 1
ATOM 898 C C . ASP A 1 114 ? -0.150 -20.761 3.492 1.00 56.72 114 ASP A C 1
ATOM 900 O O . ASP A 1 114 ? 0.787 -21.522 3.735 1.00 56.72 114 ASP A O 1
ATOM 904 N N . ASP A 1 115 ? -0.007 -19.747 2.637 1.00 59.12 115 ASP A N 1
ATOM 905 C CA . ASP A 1 115 ? 1.261 -19.457 1.975 1.00 59.12 115 ASP A CA 1
ATOM 906 C C . ASP A 1 115 ? 2.245 -18.824 2.980 1.00 59.12 115 ASP A C 1
ATOM 908 O O . ASP A 1 115 ? 2.067 -17.683 3.427 1.00 59.12 115 ASP A O 1
ATOM 912 N N . GLU A 1 116 ? 3.315 -19.551 3.335 1.00 57.12 116 GLU A N 1
ATOM 913 C CA . GLU A 1 116 ? 4.425 -19.069 4.181 1.00 57.12 116 GLU A CA 1
ATOM 914 C C . GLU A 1 116 ? 4.993 -17.720 3.700 1.00 57.12 116 GLU A C 1
ATOM 916 O O . GLU A 1 116 ? 5.544 -16.939 4.489 1.00 57.12 116 GLU A O 1
ATO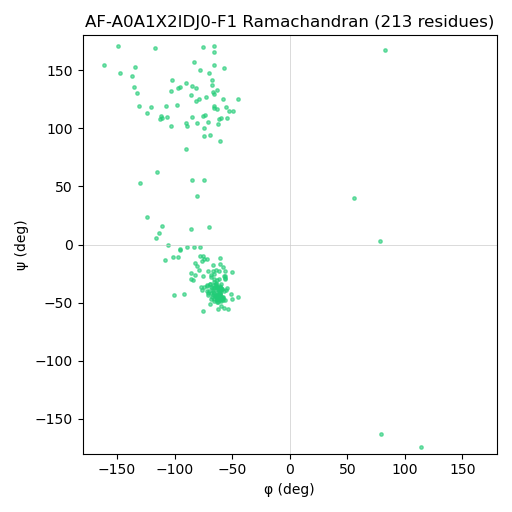M 921 N N . THR A 1 117 ? 4.817 -17.398 2.416 1.00 57.72 117 THR A N 1
ATOM 922 C CA . THR A 1 117 ? 5.168 -16.103 1.831 1.00 57.72 117 THR A CA 1
ATOM 923 C C . THR A 1 117 ? 4.411 -14.952 2.505 1.00 57.72 117 THR A C 1
ATOM 925 O O . THR A 1 117 ? 5.001 -13.906 2.767 1.00 57.72 117 THR A O 1
ATOM 928 N N . VAL A 1 118 ? 3.139 -15.125 2.882 1.00 53.66 118 VAL A N 1
ATOM 929 C CA . VAL A 1 118 ? 2.312 -14.084 3.528 1.00 53.66 118 VAL A CA 1
ATOM 930 C C . VAL A 1 118 ? 2.762 -13.816 4.965 1.00 53.66 118 VAL A C 1
ATOM 932 O O . VAL A 1 118 ? 2.845 -12.656 5.384 1.00 53.66 118 VAL A O 1
ATOM 935 N N . ALA A 1 119 ? 3.082 -14.873 5.719 1.00 54.41 119 ALA A N 1
ATOM 936 C CA . ALA A 1 119 ? 3.497 -14.773 7.120 1.00 54.41 119 ALA A CA 1
ATOM 937 C C . ALA A 1 119 ? 4.815 -13.993 7.280 1.00 54.41 119 ALA A C 1
ATOM 939 O O . ALA A 1 119 ? 4.957 -13.187 8.199 1.00 54.41 119 ALA A O 1
ATOM 940 N N . ASN A 1 120 ? 5.745 -14.166 6.338 1.00 56.53 120 ASN A N 1
ATOM 941 C CA . ASN A 1 120 ? 7.042 -13.485 6.347 1.00 56.53 120 ASN A CA 1
ATOM 942 C C . ASN A 1 120 ? 6.980 -12.027 5.855 1.00 56.53 120 ASN A C 1
ATOM 944 O O . ASN A 1 120 ? 7.852 -11.218 6.182 1.00 56.53 120 ASN A O 1
ATOM 948 N N . VAL A 1 121 ? 5.955 -11.672 5.076 1.00 60.12 121 VAL A N 1
ATOM 949 C CA . VAL A 1 121 ? 5.835 -10.362 4.420 1.00 60.12 121 VAL A CA 1
ATOM 950 C C . VAL A 1 121 ? 5.193 -9.303 5.333 1.00 60.12 121 VAL A C 1
ATOM 952 O O . VAL A 1 121 ? 5.560 -8.132 5.250 1.00 60.12 121 VAL A O 1
ATOM 955 N N . ILE A 1 122 ? 4.311 -9.688 6.266 1.00 62.94 122 ILE A N 1
ATOM 956 C CA . ILE A 1 122 ? 3.672 -8.779 7.243 1.00 62.94 122 ILE A CA 1
ATOM 957 C C . ILE A 1 122 ? 4.125 -9.159 8.661 1.00 62.94 122 ILE A C 1
ATOM 959 O O . ILE A 1 122 ? 3.334 -9.555 9.512 1.00 62.94 122 ILE A O 1
ATOM 963 N N . GLY A 1 123 ? 5.429 -9.051 8.920 1.00 61.50 123 GLY A N 1
ATOM 964 C CA . GLY A 1 123 ? 6.080 -9.573 10.133 1.00 61.50 123 GLY A CA 1
ATOM 965 C C . GLY A 1 123 ? 5.772 -8.853 11.455 1.00 61.50 123 GLY A C 1
ATOM 966 O O . GLY A 1 123 ? 6.510 -9.027 12.421 1.00 61.50 123 GLY A O 1
ATOM 967 N N . TYR A 1 124 ? 4.733 -8.017 11.522 1.00 74.50 124 TYR A N 1
ATOM 968 C CA . TYR A 1 124 ? 4.352 -7.325 12.752 1.00 74.50 124 TYR A CA 1
ATOM 969 C C . TYR A 1 124 ? 3.005 -7.822 13.269 1.00 74.50 124 TYR A C 1
ATOM 971 O O . TYR A 1 124 ? 1.944 -7.490 12.734 1.00 74.50 124 TYR A O 1
ATOM 979 N N . GLU A 1 125 ? 3.053 -8.571 14.368 1.00 83.38 125 GLU A N 1
ATOM 980 C CA . GLU A 1 125 ? 1.865 -8.998 15.096 1.00 83.38 125 GLU A CA 1
ATOM 981 C C . GLU A 1 125 ? 1.277 -7.827 15.888 1.00 83.38 125 GLU A C 1
ATOM 983 O O . GLU A 1 125 ? 1.665 -7.515 17.012 1.00 83.38 125 GLU A O 1
ATOM 988 N N . ILE A 1 126 ? 0.325 -7.137 15.266 1.00 90.25 126 ILE A N 1
ATOM 989 C CA . ILE A 1 126 ? -0.472 -6.093 15.906 1.00 90.25 126 ILE A CA 1
ATOM 990 C C . ILE A 1 126 ? -1.871 -6.659 16.120 1.00 90.25 126 ILE A C 1
ATOM 992 O O . ILE A 1 126 ? -2.552 -6.990 15.153 1.00 90.25 126 ILE A O 1
ATOM 996 N N . SER A 1 127 ? -2.316 -6.735 17.376 1.00 92.50 127 SER A N 1
ATOM 997 C CA . SER A 1 127 ? -3.689 -7.138 17.700 1.00 92.50 127 SER A CA 1
ATOM 998 C C . SER A 1 127 ? -4.702 -6.133 17.129 1.00 92.50 127 SER A C 1
ATOM 1000 O O . SER A 1 127 ? -4.690 -4.947 17.490 1.00 92.50 127 SER A O 1
ATOM 1002 N N . THR A 1 128 ? -5.537 -6.607 16.199 1.00 94.75 128 THR A N 1
ATOM 1003 C CA . THR A 1 128 ? -6.564 -5.847 15.469 1.00 94.75 128 THR A CA 1
ATOM 1004 C C . THR A 1 128 ? -7.599 -6.798 14.862 1.00 94.75 128 THR A C 1
ATOM 1006 O O . THR A 1 128 ? -7.280 -7.947 14.559 1.00 94.75 128 THR A O 1
ATOM 1009 N N . SER A 1 129 ? -8.819 -6.305 14.636 1.00 96.00 129 SER A N 1
ATOM 1010 C CA . SER A 1 129 ? -9.833 -6.997 13.827 1.00 96.00 129 SER A CA 1
ATOM 1011 C C . SER A 1 129 ? -9.602 -6.865 12.317 1.00 96.00 129 SER A C 1
ATOM 1013 O O . SER A 1 129 ? -10.261 -7.541 11.533 1.00 96.00 129 SER A O 1
ATOM 1015 N N . LEU A 1 130 ? -8.674 -6.003 11.889 1.00 95.06 130 LEU A N 1
ATOM 1016 C CA . LEU A 1 130 ? -8.401 -5.752 10.478 1.00 95.06 130 LEU A CA 1
ATOM 1017 C C . LEU A 1 130 ? -7.805 -6.999 9.790 1.00 95.06 130 LEU A C 1
ATOM 1019 O O . LEU A 1 130 ? -6.821 -7.546 10.307 1.00 95.06 130 LEU A O 1
ATOM 1023 N N . PRO A 1 131 ? -8.311 -7.434 8.621 1.00 92.94 131 PRO A N 1
ATOM 1024 C CA . PRO A 1 131 ? -7.733 -8.561 7.886 1.00 92.94 131 PRO A CA 1
ATOM 1025 C C . PRO A 1 131 ? -6.322 -8.240 7.386 1.00 92.94 131 PRO A C 1
ATOM 1027 O O . PRO A 1 131 ? -5.971 -7.074 7.189 1.00 92.94 131 PRO A O 1
ATOM 1030 N N . ARG A 1 132 ? -5.500 -9.279 7.185 1.00 89.12 132 ARG A N 1
ATOM 1031 C CA . ARG A 1 132 ? -4.087 -9.141 6.777 1.00 89.12 132 ARG A CA 1
ATOM 1032 C C . ARG A 1 132 ? -3.923 -8.325 5.495 1.00 89.12 132 ARG A C 1
ATOM 1034 O O . ARG A 1 132 ? -3.040 -7.474 5.437 1.00 89.12 132 ARG A O 1
ATOM 1041 N N . SER A 1 133 ? -4.820 -8.515 4.537 1.00 92.00 133 SER A N 1
ATOM 1042 C CA . SER A 1 133 ? -4.856 -7.807 3.258 1.00 92.00 133 SER A CA 1
ATOM 1043 C C . SER A 1 133 ? -5.023 -6.293 3.356 1.00 92.00 133 SER A C 1
ATOM 1045 O O . SER A 1 133 ? -4.813 -5.611 2.365 1.00 92.00 133 SER A O 1
ATOM 1047 N N . LEU A 1 134 ? -5.354 -5.736 4.525 1.00 94.62 134 LEU A N 1
ATOM 1048 C CA . LEU A 1 134 ? -5.463 -4.290 4.750 1.00 94.62 134 LEU A CA 1
ATOM 1049 C C . LEU A 1 134 ? -4.433 -3.755 5.760 1.00 94.62 134 LEU A C 1
ATOM 1051 O O . LEU A 1 134 ? -4.469 -2.577 6.115 1.00 94.62 134 LEU A O 1
ATOM 1055 N N . ARG A 1 135 ? -3.492 -4.587 6.229 1.00 93.31 135 ARG A N 1
ATOM 1056 C CA . ARG A 1 135 ? -2.462 -4.220 7.222 1.00 93.31 135 ARG A CA 1
ATOM 1057 C C . ARG A 1 135 ? -1.232 -3.572 6.578 1.00 93.31 135 ARG A C 1
ATOM 1059 O O . ARG A 1 135 ? -0.105 -4.020 6.775 1.00 93.31 135 ARG A O 1
ATOM 1066 N N . TYR A 1 136 ? -1.436 -2.497 5.821 1.00 92.81 136 TYR A N 1
ATOM 1067 C CA . TYR A 1 136 ? -0.355 -1.657 5.298 1.00 92.81 136 TYR A CA 1
ATOM 1068 C C . TYR A 1 136 ? -0.792 -0.192 5.194 1.00 92.81 136 TYR A C 1
ATOM 1070 O O . TYR A 1 136 ? -1.942 0.132 4.921 1.00 92.81 136 TYR A O 1
ATOM 1078 N N . THR A 1 137 ? 0.149 0.735 5.384 1.00 92.38 137 THR A N 1
ATOM 1079 C CA . THR A 1 137 ? -0.165 2.169 5.562 1.00 92.38 137 THR A CA 1
ATOM 1080 C C . THR A 1 137 ? -0.881 2.829 4.375 1.00 92.38 137 THR A C 1
ATOM 1082 O O . THR A 1 137 ? -1.636 3.788 4.560 1.00 92.38 137 THR A O 1
ATOM 1085 N N . HIS A 1 138 ? -0.648 2.350 3.151 1.00 93.25 138 HIS A N 1
ATOM 1086 C CA . HIS A 1 138 ? -1.277 2.881 1.939 1.00 93.25 138 HIS A CA 1
ATOM 1087 C C . HIS A 1 138 ? -2.738 2.434 1.766 1.00 93.25 138 HIS A C 1
ATOM 1089 O O . HIS A 1 138 ? -3.474 3.119 1.062 1.00 93.25 138 HIS A O 1
ATOM 1095 N N . ALA A 1 139 ? -3.214 1.425 2.511 1.00 95.81 139 ALA A N 1
ATOM 1096 C CA . ALA A 1 139 ? -4.625 1.022 2.521 1.00 95.81 139 ALA A CA 1
ATOM 1097 C C . ALA A 1 139 ? -5.556 2.157 2.990 1.00 95.81 139 ALA A C 1
ATOM 1099 O O . ALA A 1 139 ? -6.758 2.136 2.742 1.00 95.81 139 ALA A O 1
ATOM 1100 N N . ALA A 1 140 ? -5.007 3.197 3.633 1.00 95.44 140 ALA A N 1
ATOM 1101 C CA . ALA A 1 140 ? -5.741 4.413 3.975 1.00 95.44 140 ALA A CA 1
ATOM 1102 C C . ALA A 1 140 ? -6.378 5.088 2.748 1.00 95.44 140 ALA A C 1
ATOM 1104 O O . ALA A 1 140 ? -7.412 5.729 2.907 1.00 95.44 140 ALA A O 1
ATOM 1105 N N . ALA A 1 141 ? -5.790 4.935 1.558 1.00 94.69 141 ALA A N 1
ATOM 1106 C CA . ALA A 1 141 ? -6.310 5.484 0.309 1.00 94.69 141 ALA A CA 1
ATOM 1107 C C . ALA A 1 141 ? -7.397 4.619 -0.346 1.00 94.69 141 ALA A C 1
ATOM 1109 O O . ALA A 1 141 ? -7.948 5.014 -1.363 1.00 94.69 141 ALA A O 1
ATOM 1110 N N . LEU A 1 142 ? -7.745 3.461 0.225 1.00 96.06 142 LEU A N 1
ATOM 1111 C CA . LEU A 1 142 ? -8.834 2.626 -0.277 1.00 96.06 142 LEU A CA 1
ATOM 1112 C C . LEU A 1 142 ? -10.203 3.099 0.248 1.00 96.06 142 LEU A C 1
ATOM 1114 O O . LEU A 1 142 ? -10.281 3.722 1.319 1.00 96.06 142 LEU A O 1
ATOM 1118 N N . PRO A 1 143 ? -11.308 2.771 -0.446 1.00 95.69 143 PRO A N 1
ATOM 1119 C CA . PRO A 1 143 ? -12.682 3.057 -0.023 1.00 95.69 143 PRO A CA 1
ATOM 1120 C C . PRO A 1 143 ? -13.161 2.128 1.106 1.00 95.69 143 PRO A C 1
ATOM 1122 O O . PRO A 1 143 ? -14.196 1.481 1.021 1.00 95.69 143 PRO A O 1
ATOM 1125 N N . LEU A 1 144 ? -12.405 2.085 2.207 1.00 96.50 144 LEU A N 1
ATOM 1126 C CA . LEU A 1 144 ? -12.755 1.340 3.417 1.00 96.50 144 LEU A CA 1
ATOM 1127 C C . LEU A 1 144 ? -14.043 1.886 4.046 1.00 96.50 144 LEU A C 1
ATOM 1129 O O . LEU A 1 144 ? -14.142 3.103 4.272 1.00 96.50 144 LEU A O 1
ATOM 1133 N N . GLY A 1 145 ? -14.953 0.978 4.408 1.00 96.12 145 GLY A N 1
ATOM 1134 C CA . GLY A 1 145 ? -16.158 1.275 5.180 1.00 96.12 145 GLY A CA 1
ATOM 1135 C C . GLY A 1 145 ? -15.867 1.736 6.619 1.00 96.12 145 GLY A C 1
ATOM 1136 O O . GLY A 1 145 ? -14.715 1.709 7.067 1.00 96.12 145 GLY A O 1
ATOM 1137 N N . PRO A 1 146 ? -16.882 2.209 7.367 1.00 96.38 146 PRO A N 1
ATOM 1138 C CA . PRO A 1 146 ? -16.680 2.851 8.666 1.00 96.38 146 PRO A CA 1
ATOM 1139 C C . PRO A 1 146 ? -16.007 1.968 9.724 1.00 96.38 146 PRO A C 1
ATOM 1141 O O . PRO A 1 146 ? -15.146 2.463 10.461 1.00 96.38 146 PRO A O 1
ATOM 1144 N N . LYS A 1 147 ? -16.366 0.680 9.825 1.00 97.44 147 LYS A N 1
ATOM 1145 C CA . LYS A 1 147 ? -15.742 -0.235 10.793 1.00 97.44 147 LYS A CA 1
ATOM 1146 C C . LYS A 1 147 ? -14.300 -0.512 10.389 1.00 97.44 147 LYS A C 1
ATOM 1148 O O . LYS A 1 147 ? -13.384 -0.279 11.179 1.00 97.44 147 LYS A O 1
ATOM 1153 N N . THR A 1 148 ? -14.088 -0.900 9.138 1.00 97.75 148 THR A N 1
ATOM 1154 C CA . THR A 1 148 ? -12.764 -1.196 8.579 1.00 97.75 148 THR A CA 1
ATOM 1155 C C . THR A 1 148 ? -11.822 0.001 8.716 1.00 97.75 148 THR A C 1
ATOM 1157 O O . THR A 1 148 ? -10.669 -0.149 9.119 1.00 97.75 148 THR A O 1
ATOM 1160 N N . ARG A 1 149 ? -12.322 1.224 8.493 1.00 97.69 149 ARG A N 1
ATOM 1161 C CA . ARG A 1 149 ? -11.575 2.475 8.687 1.00 97.69 149 ARG A CA 1
ATOM 1162 C C . ARG A 1 149 ? -11.097 2.647 10.128 1.00 97.69 149 ARG A C 1
ATOM 1164 O O . ARG A 1 149 ? -9.931 2.971 10.343 1.00 97.69 149 ARG A O 1
ATOM 1171 N N . LYS A 1 150 ? -11.968 2.424 11.118 1.00 97.75 150 LYS A N 1
ATOM 1172 C CA . LYS A 1 150 ? -11.611 2.519 12.546 1.00 97.75 150 LYS A CA 1
ATOM 1173 C C . LYS A 1 150 ? -10.528 1.513 12.924 1.00 97.75 150 LYS A C 1
ATOM 1175 O O . LYS A 1 150 ? -9.542 1.904 13.553 1.00 97.75 150 LYS A O 1
ATOM 1180 N N . ALA A 1 151 ? -10.684 0.259 12.495 1.00 97.94 151 ALA A N 1
ATOM 1181 C CA . ALA A 1 151 ? -9.678 -0.781 12.690 1.00 97.94 151 ALA A CA 1
ATOM 1182 C C . ALA A 1 151 ? -8.337 -0.380 12.050 1.00 97.94 151 ALA A C 1
ATOM 1184 O O . ALA A 1 151 ? -7.303 -0.384 12.718 1.00 97.94 151 ALA A O 1
ATOM 1185 N N . HIS A 1 152 ? -8.359 0.105 10.804 1.00 97.75 152 HIS A N 1
ATOM 1186 C CA . HIS A 1 152 ? -7.155 0.531 10.092 1.00 97.75 152 HIS A CA 1
ATOM 1187 C C . HIS A 1 152 ? -6.462 1.748 10.730 1.00 97.75 152 HIS A C 1
ATOM 1189 O O . HIS A 1 152 ? -5.233 1.801 10.767 1.00 97.75 152 HIS A O 1
ATOM 1195 N N . ILE A 1 153 ? -7.207 2.714 11.283 1.00 97.50 153 ILE A N 1
ATOM 1196 C CA . ILE A 1 153 ? -6.629 3.842 12.037 1.00 97.50 153 ILE A CA 1
ATOM 1197 C C . ILE A 1 153 ? -5.905 3.345 13.288 1.00 97.50 153 ILE A C 1
ATOM 1199 O O . ILE A 1 153 ? -4.777 3.770 13.543 1.00 97.50 153 ILE A O 1
ATOM 1203 N N . LEU A 1 154 ? -6.532 2.469 14.084 1.00 97.25 154 LEU A N 1
ATOM 1204 C CA . LEU A 1 154 ? -5.889 1.941 15.288 1.00 97.25 154 LEU A CA 1
ATOM 1205 C C . LEU A 1 154 ? -4.650 1.117 14.928 1.00 97.25 154 LEU A C 1
ATOM 1207 O O . LEU A 1 154 ? -3.594 1.325 15.526 1.00 97.25 154 LEU A O 1
ATOM 1211 N N . TRP A 1 155 ? -4.761 0.239 13.928 1.00 96.88 155 TRP A N 1
ATOM 1212 C CA . TRP A 1 155 ? -3.631 -0.530 13.417 1.00 96.88 155 TRP A CA 1
ATOM 1213 C C . TRP A 1 155 ? -2.492 0.395 12.971 1.00 96.88 155 TRP A C 1
ATOM 1215 O O . TRP A 1 155 ? -1.366 0.232 13.429 1.00 96.88 155 TRP A O 1
ATOM 1225 N N . SER A 1 156 ? -2.788 1.441 12.192 1.00 96.12 156 SER A N 1
ATOM 1226 C CA . SER A 1 156 ? -1.794 2.420 11.727 1.00 96.12 156 SER A CA 1
ATOM 1227 C C . SER A 1 156 ? -1.107 3.156 12.883 1.00 96.12 156 SER A C 1
ATOM 1229 O O . SER A 1 156 ? 0.097 3.402 12.827 1.00 96.12 156 SER A O 1
ATOM 1231 N N . LYS A 1 157 ? -1.848 3.498 13.948 1.00 96.12 157 LYS A N 1
ATOM 1232 C CA . LYS A 1 157 ? -1.289 4.102 15.170 1.00 96.12 157 LYS A CA 1
ATOM 1233 C C . LYS A 1 157 ? -0.312 3.158 15.869 1.00 96.12 157 LYS A C 1
ATOM 1235 O O . LYS A 1 157 ? 0.800 3.571 16.192 1.00 96.12 157 LYS A O 1
ATOM 1240 N N . LYS A 1 158 ? -0.720 1.902 16.081 1.00 95.69 158 LYS A N 1
ATOM 1241 C CA . LYS A 1 158 ? 0.113 0.868 16.717 1.00 95.69 158 LYS A CA 1
ATOM 1242 C C . LYS A 1 158 ? 1.353 0.564 15.872 1.00 95.69 158 LYS A C 1
ATOM 1244 O O . LYS A 1 158 ? 2.458 0.527 16.404 1.00 95.69 158 LYS A O 1
ATOM 1249 N N . PHE A 1 159 ? 1.185 0.442 14.557 1.00 94.00 159 PHE A N 1
ATOM 1250 C CA . PHE A 1 159 ? 2.273 0.225 13.609 1.00 94.00 159 PHE A CA 1
ATOM 1251 C C . PHE A 1 159 ? 3.285 1.373 13.626 1.00 94.00 159 PHE A C 1
ATOM 1253 O O . PHE A 1 159 ? 4.480 1.122 13.754 1.00 94.00 159 PHE A O 1
ATOM 1260 N N . ALA A 1 160 ? 2.826 2.630 13.575 1.00 92.88 160 ALA A N 1
ATOM 1261 C CA . ALA A 1 160 ? 3.710 3.793 13.648 1.00 92.88 160 ALA A CA 1
ATOM 1262 C C . ALA A 1 160 ? 4.549 3.791 14.936 1.00 92.88 160 ALA A C 1
ATOM 1264 O O . ALA A 1 160 ? 5.764 3.961 14.865 1.00 92.88 160 ALA A O 1
ATOM 1265 N N . ALA A 1 161 ? 3.927 3.522 16.091 1.00 93.38 161 ALA A N 1
ATOM 1266 C CA . ALA A 1 161 ? 4.634 3.428 17.368 1.00 93.38 161 ALA A CA 1
ATOM 1267 C C . ALA A 1 161 ? 5.700 2.315 17.367 1.00 93.38 161 ALA A C 1
ATOM 1269 O O . ALA A 1 161 ? 6.825 2.538 17.815 1.00 93.38 161 ALA A O 1
ATOM 1270 N N . LEU A 1 162 ? 5.374 1.147 16.806 1.00 91.50 162 LEU A N 1
ATOM 1271 C CA . LEU A 1 162 ? 6.272 -0.006 16.710 1.00 91.50 162 LEU A CA 1
ATOM 1272 C C . LEU A 1 162 ? 7.537 0.299 15.896 1.00 91.50 162 LEU A C 1
ATOM 1274 O O . LEU A 1 162 ? 8.640 -0.071 16.296 1.00 91.50 162 LEU A O 1
ATOM 1278 N N . ILE A 1 163 ? 7.398 1.032 14.789 1.00 88.06 163 ILE A N 1
ATOM 1279 C CA . ILE A 1 163 ? 8.532 1.458 13.953 1.00 88.06 163 ILE A CA 1
ATOM 1280 C C . ILE A 1 163 ? 9.187 2.765 14.436 1.00 88.06 163 ILE A C 1
ATOM 1282 O O . ILE A 1 163 ? 9.968 3.366 13.698 1.00 88.06 163 ILE A O 1
ATOM 1286 N N . LYS A 1 164 ? 8.880 3.217 15.662 1.00 90.50 164 LYS A N 1
ATOM 1287 C CA . LYS A 1 164 ? 9.386 4.465 16.265 1.00 90.50 164 LYS A CA 1
ATOM 1288 C C . LYS A 1 164 ? 9.100 5.709 15.407 1.00 90.50 164 LYS A C 1
ATOM 1290 O O . LYS A 1 164 ? 9.934 6.603 15.280 1.00 90.50 164 LYS A O 1
ATOM 1295 N N . SER A 1 165 ? 7.910 5.758 14.815 1.00 89.25 165 SER A N 1
ATOM 1296 C CA . SER A 1 165 ? 7.382 6.877 14.034 1.00 89.25 165 SER A CA 1
ATOM 1297 C C . SER A 1 165 ? 6.128 7.468 14.691 1.00 89.25 165 SER A C 1
ATOM 1299 O O . SER A 1 165 ? 5.562 6.896 15.622 1.00 89.25 165 SER A O 1
ATOM 1301 N N . SER A 1 166 ? 5.679 8.628 14.213 1.00 91.50 166 SER A N 1
ATOM 1302 C CA . SER A 1 166 ? 4.458 9.279 14.689 1.00 91.50 166 SER A CA 1
ATOM 1303 C C . SER A 1 166 ? 3.307 9.085 13.703 1.00 91.50 166 SER A C 1
ATOM 1305 O O . SER A 1 166 ? 3.435 9.296 12.497 1.00 91.50 166 SER A O 1
ATOM 1307 N N . PHE A 1 167 ? 2.143 8.694 14.223 1.00 93.75 167 PHE A N 1
ATOM 1308 C CA . PHE A 1 167 ? 0.917 8.668 13.433 1.00 93.75 167 PHE A CA 1
ATOM 1309 C C . PHE A 1 167 ? 0.348 10.083 13.306 1.00 93.75 167 PHE A C 1
ATOM 1311 O O . PHE A 1 167 ? 0.064 10.738 14.309 1.00 93.75 167 PHE A O 1
ATOM 1318 N N . ASN A 1 168 ? 0.130 10.538 12.073 1.00 92.31 168 ASN A N 1
ATOM 1319 C CA . ASN A 1 168 ? -0.470 11.835 11.783 1.00 92.31 168 ASN A CA 1
ATOM 1320 C C . ASN A 1 168 ? -1.859 11.646 11.156 1.00 92.31 168 ASN A C 1
ATOM 1322 O O . ASN A 1 168 ? -1.982 11.211 10.008 1.00 92.31 168 ASN A O 1
ATOM 1326 N N . ILE A 1 169 ? -2.903 12.004 11.909 1.00 92.44 169 ILE A N 1
ATOM 1327 C CA . ILE A 1 169 ? -4.292 11.842 11.464 1.00 92.44 169 ILE A CA 1
ATOM 1328 C C . ILE A 1 169 ? -4.626 12.706 10.243 1.00 92.44 169 ILE A C 1
ATOM 1330 O O . ILE A 1 169 ? -5.359 12.249 9.375 1.00 92.44 169 ILE A O 1
ATOM 1334 N N . SER A 1 170 ? -4.051 13.903 10.115 1.00 90.50 170 SER A N 1
ATOM 1335 C CA . SER A 1 170 ? -4.294 14.783 8.967 1.00 90.50 170 SER A CA 1
ATOM 1336 C C . SER A 1 170 ? -3.728 14.201 7.671 1.00 90.50 170 SER A C 1
ATOM 1338 O O . SER A 1 170 ? -4.355 14.307 6.619 1.00 90.50 170 SER A O 1
ATOM 1340 N N . ILE A 1 171 ? -2.567 13.536 7.733 1.00 88.69 171 ILE A N 1
ATOM 1341 C CA . ILE A 1 171 ? -2.004 12.812 6.580 1.00 88.69 171 ILE A CA 1
ATOM 1342 C C . ILE A 1 171 ? -2.892 11.618 6.221 1.00 88.69 171 ILE A C 1
ATOM 1344 O O . ILE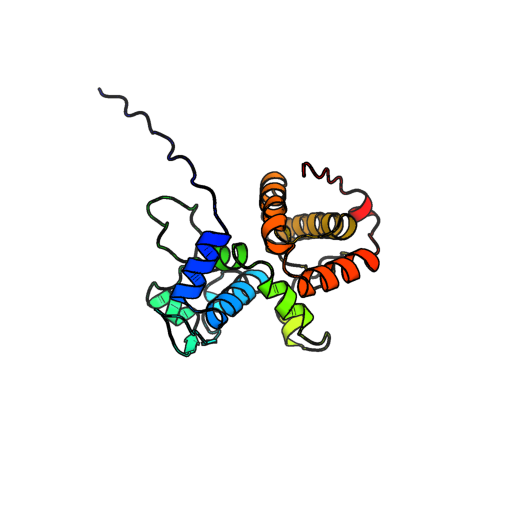 A 1 171 ? -3.179 11.398 5.046 1.00 88.69 171 ILE A O 1
ATOM 1348 N N . TYR A 1 172 ? -3.355 10.870 7.224 1.00 93.12 172 TYR A N 1
ATOM 1349 C CA . TYR A 1 172 ? -4.271 9.753 7.013 1.00 93.12 172 TYR A CA 1
ATOM 1350 C C . TYR A 1 172 ? -5.585 10.210 6.360 1.00 93.12 172 TYR A C 1
ATOM 1352 O O . TYR A 1 172 ? -6.033 9.599 5.396 1.00 93.12 172 TYR A O 1
ATOM 1360 N N . GLN A 1 173 ? -6.183 11.299 6.852 1.00 91.56 173 GLN A N 1
ATOM 1361 C CA . GLN A 1 173 ? -7.407 11.885 6.300 1.00 91.56 173 GLN A CA 1
ATOM 1362 C C . GLN A 1 173 ? -7.226 12.319 4.849 1.00 91.56 173 GLN A C 1
ATOM 1364 O O . GLN A 1 173 ? -8.081 12.017 4.025 1.00 91.56 173 GLN A O 1
ATOM 1369 N N . ARG A 1 174 ? -6.099 12.964 4.526 1.00 88.31 174 ARG A N 1
ATOM 1370 C CA . ARG A 1 174 ? -5.776 13.341 3.146 1.00 88.31 174 ARG A CA 1
ATOM 1371 C C . ARG A 1 174 ? -5.712 12.124 2.227 1.00 88.31 174 ARG A C 1
ATOM 1373 O O . ARG A 1 174 ? -6.322 12.143 1.171 1.00 88.31 174 ARG A O 1
ATOM 1380 N N . ARG A 1 175 ? -5.048 11.046 2.653 1.00 89.56 175 ARG A N 1
ATOM 1381 C CA . ARG A 1 175 ? -5.041 9.786 1.891 1.00 89.56 175 ARG A CA 1
ATOM 1382 C C . ARG A 1 175 ? -6.441 9.206 1.750 1.00 89.56 175 ARG A C 1
ATOM 1384 O O . ARG A 1 175 ? -6.813 8.769 0.679 1.00 89.56 175 ARG A O 1
ATOM 1391 N N . ALA A 1 176 ? -7.254 9.252 2.800 1.00 91.94 176 ALA A N 1
ATOM 1392 C CA . ALA A 1 176 ? -8.624 8.755 2.733 1.00 91.94 176 ALA A CA 1
ATOM 1393 C C . ALA A 1 176 ? -9.502 9.506 1.713 1.00 91.94 176 ALA A C 1
ATOM 1395 O O . ALA A 1 176 ? -10.476 8.929 1.244 1.00 91.94 176 ALA A O 1
ATOM 1396 N N . GLN A 1 177 ? -9.160 10.744 1.338 1.00 89.44 177 GLN A N 1
ATOM 1397 C CA . GLN A 1 177 ? -9.828 11.478 0.252 1.00 89.44 177 GLN A CA 1
ATOM 1398 C C . GLN A 1 177 ? -9.509 10.909 -1.138 1.00 89.44 177 GLN A C 1
ATOM 1400 O O . GLN A 1 177 ? -10.313 11.054 -2.051 1.00 89.44 177 GLN A O 1
ATOM 1405 N N . GLU A 1 178 ? -8.389 10.202 -1.295 1.00 87.69 178 GLU A N 1
ATOM 1406 C CA . GLU A 1 178 ? -8.007 9.534 -2.547 1.00 87.69 178 GLU A CA 1
ATOM 1407 C C . GLU A 1 178 ? -8.881 8.299 -2.836 1.00 87.69 178 GLU A C 1
ATOM 1409 O O . GLU A 1 178 ? -8.900 7.803 -3.960 1.00 87.69 178 GLU A O 1
ATOM 1414 N N . ALA A 1 179 ? -9.660 7.836 -1.851 1.00 90.25 179 ALA A N 1
ATOM 1415 C CA . ALA A 1 179 ? -10.542 6.679 -1.974 1.00 90.25 179 ALA A CA 1
ATOM 1416 C C . ALA A 1 179 ? -11.558 6.784 -3.115 1.00 90.25 179 ALA A C 1
ATOM 1418 O O . ALA A 1 179 ? -11.945 5.757 -3.672 1.00 90.25 179 ALA A O 1
ATOM 1419 N N . GLU A 1 180 ? -11.975 8.002 -3.470 1.00 87.94 180 GLU A N 1
ATOM 1420 C CA . GLU A 1 180 ? -12.953 8.229 -4.535 1.00 87.94 180 GLU A CA 1
ATOM 1421 C C . GLU A 1 180 ? -12.461 7.703 -5.889 1.00 87.94 180 GLU A C 1
ATOM 1423 O O . GLU A 1 180 ? -13.231 7.108 -6.638 1.00 87.94 180 GLU A O 1
ATOM 1428 N N . MET A 1 181 ? -11.156 7.811 -6.166 1.00 86.56 181 MET A N 1
ATOM 1429 C CA . MET A 1 181 ? -10.567 7.353 -7.431 1.00 86.56 181 MET A CA 1
ATOM 1430 C C . MET A 1 181 ? -10.684 5.840 -7.640 1.00 86.56 181 MET A C 1
ATOM 1432 O O . MET A 1 181 ? -10.593 5.372 -8.772 1.00 86.56 181 MET A O 1
ATOM 1436 N N . TYR A 1 182 ? -10.866 5.076 -6.562 1.00 87.62 182 TYR A N 1
ATOM 1437 C CA . TYR A 1 182 ? -10.893 3.616 -6.609 1.00 87.62 182 TYR A CA 1
ATOM 1438 C C . TYR A 1 182 ? -12.304 3.037 -6.459 1.00 87.62 182 TYR A C 1
ATOM 1440 O O . TYR A 1 182 ? -12.466 1.820 -6.518 1.00 87.62 182 TYR A O 1
ATOM 1448 N N . ARG A 1 183 ? -13.342 3.872 -6.294 1.00 89.00 183 ARG A N 1
ATOM 1449 C CA . ARG A 1 183 ? -14.730 3.393 -6.163 1.00 89.00 183 ARG A CA 1
ATOM 1450 C C . ARG A 1 183 ? -15.276 2.733 -7.426 1.00 89.00 183 ARG A C 1
ATOM 1452 O O . ARG A 1 183 ? -16.186 1.923 -7.320 1.00 89.00 183 ARG A O 1
ATOM 1459 N N . SER A 1 184 ? -14.713 3.044 -8.591 1.00 87.44 184 SER A N 1
ATOM 1460 C CA . SER A 1 184 ? -15.090 2.440 -9.875 1.00 87.44 184 SER A CA 1
ATOM 1461 C C . SER A 1 184 ? -14.512 1.035 -10.100 1.00 87.44 184 SER A C 1
ATOM 1463 O O . SER A 1 184 ? -14.773 0.426 -11.134 1.00 87.44 184 SER A O 1
ATOM 1465 N N . LEU A 1 185 ? -13.710 0.505 -9.169 1.00 90.12 185 LEU A N 1
ATOM 1466 C CA . LEU A 1 185 ? -13.150 -0.844 -9.264 1.00 90.12 185 LEU A CA 1
ATOM 1467 C C . LEU A 1 185 ? -14.101 -1.861 -8.610 1.00 90.12 185 LEU A C 1
ATOM 1469 O O . LEU A 1 185 ? -13.898 -2.255 -7.460 1.00 90.12 185 LEU A O 1
ATOM 1473 N N . ASP A 1 186 ? -15.122 -2.303 -9.350 1.00 91.50 186 ASP A N 1
ATOM 1474 C CA . ASP A 1 186 ? -16.231 -3.135 -8.842 1.00 91.50 186 ASP A CA 1
ATOM 1475 C C . ASP A 1 186 ? -15.778 -4.367 -8.050 1.00 91.50 186 ASP A C 1
ATOM 1477 O O . ASP A 1 186 ? -16.255 -4.617 -6.942 1.00 91.50 186 ASP A O 1
ATOM 1481 N N . HIS A 1 187 ? -14.813 -5.123 -8.582 1.00 91.56 187 HIS A N 1
ATOM 1482 C CA . HIS A 1 187 ? -14.294 -6.314 -7.908 1.00 91.56 187 HIS A CA 1
ATOM 1483 C C . HIS A 1 187 ? -13.658 -5.981 -6.548 1.00 91.56 187 HIS A C 1
ATOM 1485 O O . HIS A 1 187 ? -13.917 -6.655 -5.553 1.00 91.56 187 HIS A O 1
ATOM 1491 N N . MET A 1 188 ? -12.876 -4.899 -6.480 1.00 94.31 188 MET A N 1
ATOM 1492 C CA . MET A 1 188 ? -12.258 -4.442 -5.235 1.00 94.31 188 MET A CA 1
ATOM 1493 C C . MET A 1 188 ? -13.319 -3.969 -4.235 1.00 94.31 188 MET A C 1
ATOM 1495 O O . MET A 1 188 ? -13.237 -4.288 -3.050 1.00 94.31 188 MET A O 1
ATOM 1499 N N . MET A 1 189 ? -14.332 -3.238 -4.707 1.00 95.75 189 MET A N 1
ATOM 1500 C CA . MET A 1 189 ? -15.447 -2.788 -3.872 1.00 95.75 189 MET A CA 1
ATOM 1501 C C . MET A 1 189 ? -16.235 -3.960 -3.286 1.00 95.75 189 MET A C 1
ATOM 1503 O O . MET A 1 189 ? -16.595 -3.917 -2.111 1.00 95.75 189 MET A O 1
ATOM 1507 N N . ALA A 1 190 ? -16.461 -5.027 -4.057 1.00 95.69 190 ALA A N 1
ATOM 1508 C CA . ALA A 1 190 ? -17.120 -6.234 -3.565 1.00 95.69 190 ALA A CA 1
ATOM 1509 C C . ALA A 1 190 ? -16.341 -6.880 -2.405 1.00 95.69 190 ALA A C 1
ATOM 1511 O O . ALA A 1 190 ? -16.932 -7.186 -1.366 1.00 95.69 190 ALA A O 1
ATOM 1512 N N . LEU A 1 191 ? -15.016 -7.013 -2.537 1.00 95.69 191 LEU A N 1
ATOM 1513 C CA . LEU A 1 191 ? -14.152 -7.540 -1.472 1.00 95.69 191 LEU A CA 1
ATOM 1514 C C . LEU A 1 191 ? -14.171 -6.641 -0.226 1.00 95.69 191 LEU A C 1
ATOM 1516 O O . LEU A 1 191 ? -14.384 -7.120 0.887 1.00 95.69 191 LEU A O 1
ATOM 1520 N N . LEU A 1 192 ? -14.025 -5.324 -0.400 1.00 96.88 192 LEU A N 1
ATOM 1521 C CA . LEU A 1 192 ? -14.050 -4.365 0.711 1.00 96.88 192 LEU A CA 1
ATOM 1522 C C . LEU A 1 192 ? -15.400 -4.344 1.443 1.00 96.88 192 LEU A C 1
ATOM 1524 O O . LEU A 1 192 ? -15.424 -4.260 2.670 1.00 96.88 192 LEU A O 1
ATOM 1528 N N . ASN A 1 193 ? -16.516 -4.461 0.720 1.00 97.00 193 ASN A N 1
ATOM 1529 C CA . ASN A 1 193 ? -17.852 -4.547 1.314 1.00 97.00 193 ASN A CA 1
ATOM 1530 C C . ASN A 1 193 ? -18.059 -5.863 2.078 1.00 97.00 193 ASN A C 1
ATOM 1532 O O . ASN A 1 193 ? -18.696 -5.867 3.135 1.00 97.00 193 ASN A O 1
ATOM 1536 N N . SER A 1 194 ? -17.499 -6.968 1.577 1.00 96.94 194 SER A N 1
ATOM 1537 C CA . SER A 1 194 ? -17.495 -8.255 2.279 1.00 96.94 194 SER A CA 1
ATOM 1538 C C . SER A 1 194 ? -16.728 -8.163 3.603 1.00 96.94 194 SER A C 1
ATOM 1540 O O . SER A 1 194 ? -17.259 -8.527 4.656 1.00 96.94 194 SER A O 1
ATOM 1542 N N . ILE A 1 195 ? -15.528 -7.567 3.583 1.00 96.94 195 ILE A N 1
ATOM 1543 C CA . ILE A 1 195 ? -14.725 -7.292 4.786 1.00 96.94 195 ILE A CA 1
ATOM 1544 C C . ILE A 1 195 ? -15.490 -6.390 5.758 1.00 96.94 195 ILE A C 1
ATOM 1546 O O . ILE A 1 195 ? -15.584 -6.692 6.946 1.00 96.94 195 ILE A O 1
ATOM 1550 N N . GLU A 1 196 ? -16.072 -5.291 5.275 1.00 98.00 196 GLU A N 1
ATOM 1551 C CA . GLU A 1 196 ? -16.845 -4.382 6.122 1.00 98.00 196 GLU A CA 1
ATOM 1552 C C . GLU A 1 196 ? -18.039 -5.094 6.762 1.00 98.00 196 GLU A C 1
ATOM 1554 O O . GLU A 1 196 ? -18.357 -4.837 7.920 1.00 98.00 196 GLU A O 1
ATOM 1559 N N . SER A 1 197 ? -18.690 -6.018 6.060 1.00 97.69 197 SER A N 1
ATOM 1560 C CA . SER A 1 197 ? -19.830 -6.762 6.600 1.00 97.69 197 SER A CA 1
ATOM 1561 C C . SER A 1 197 ? -19.403 -7.750 7.689 1.00 97.69 197 SER A C 1
ATOM 1563 O O . SER A 1 197 ? -20.065 -7.831 8.724 1.00 97.69 197 SER A O 1
ATOM 1565 N N . SER A 1 198 ? -18.269 -8.430 7.508 1.00 97.31 198 SER A N 1
ATOM 1566 C CA . SER A 1 198 ? -17.784 -9.478 8.416 1.00 97.31 198 SER A CA 1
ATOM 1567 C C . SER A 1 198 ? -16.966 -8.964 9.606 1.00 97.31 198 SER A C 1
ATOM 1569 O O . SER A 1 198 ? -16.923 -9.624 10.645 1.00 97.31 198 SER A O 1
ATOM 1571 N N . ILE A 1 199 ? -16.341 -7.785 9.508 1.00 97.06 199 ILE A N 1
ATOM 1572 C CA . ILE A 1 199 ? -15.433 -7.298 10.553 1.00 97.06 199 ILE A CA 1
ATOM 1573 C C . ILE A 1 199 ? -16.170 -7.003 11.871 1.00 97.06 199 ILE A C 1
ATOM 1575 O O . ILE A 1 199 ? -17.161 -6.255 11.919 1.00 97.06 199 ILE A O 1
ATOM 1579 N N . VAL A 1 200 ? -15.632 -7.552 12.966 1.00 97.75 200 VAL A N 1
ATOM 1580 C CA . VAL A 1 200 ? -16.094 -7.335 14.344 1.00 97.75 200 VAL A CA 1
ATOM 1581 C C . VAL A 1 200 ? -15.045 -6.532 15.105 1.00 97.75 200 VAL A C 1
ATOM 1583 O O . VAL A 1 200 ? -13.980 -7.036 15.446 1.00 97.75 200 VAL A O 1
ATOM 1586 N N . LEU A 1 201 ? -15.358 -5.267 15.394 1.00 97.75 201 LEU A N 1
ATOM 1587 C CA . LEU A 1 201 ? -14.428 -4.374 16.083 1.00 97.75 201 LEU A CA 1
ATOM 1588 C C . LEU A 1 201 ? -14.175 -4.799 17.531 1.00 97.75 201 LEU A C 1
ATOM 1590 O O . LEU A 1 201 ? -15.108 -5.045 18.303 1.00 97.75 201 LEU A O 1
ATOM 1594 N N . THR A 1 202 ? -12.910 -4.741 17.931 1.00 97.81 202 THR A N 1
ATOM 1595 C CA . THR A 1 202 ? -12.492 -4.799 19.334 1.00 97.81 202 THR A CA 1
ATOM 1596 C C . THR A 1 202 ? -12.973 -3.567 20.113 1.00 97.81 202 THR A C 1
ATOM 1598 O O . THR A 1 202 ? -13.353 -2.536 19.546 1.00 97.81 202 THR A O 1
ATOM 1601 N N . ASN A 1 203 ? -12.925 -3.634 21.446 1.00 97.75 203 ASN A N 1
ATOM 1602 C CA . ASN A 1 203 ? -13.325 -2.511 22.301 1.00 97.75 203 ASN A CA 1
ATOM 1603 C C . ASN A 1 203 ? -12.450 -1.261 22.109 1.00 97.75 203 ASN A C 1
ATOM 1605 O O . ASN A 1 203 ? -12.948 -0.147 22.259 1.00 97.75 203 ASN A O 1
ATOM 1609 N N . GLU A 1 204 ? -11.170 -1.415 21.762 1.00 97.50 204 GLU A N 1
ATOM 1610 C CA . GLU A 1 204 ? -10.293 -0.282 21.437 1.00 97.50 204 GLU A CA 1
ATOM 1611 C C . GLU A 1 204 ? -10.668 0.359 20.098 1.00 97.50 204 GLU A C 1
ATOM 1613 O O . GLU A 1 204 ? -10.759 1.582 19.999 1.00 97.50 204 GLU A O 1
ATOM 1618 N N . GLU A 1 205 ? -10.941 -0.451 19.074 1.00 97.81 205 GLU A N 1
ATOM 1619 C CA . GLU A 1 205 ? -11.297 0.045 17.739 1.00 97.81 205 GLU A CA 1
ATOM 1620 C C . GLU A 1 205 ? -12.641 0.780 17.753 1.00 97.81 205 GLU A C 1
ATOM 1622 O O . GLU A 1 205 ? -12.790 1.806 17.090 1.00 97.81 205 GLU A O 1
ATOM 1627 N N . LYS A 1 206 ? -13.602 0.335 18.576 1.00 97.25 206 LYS A N 1
ATOM 1628 C CA . LYS A 1 206 ? -14.884 1.035 18.775 1.00 97.25 206 LYS A CA 1
ATOM 1629 C C . LYS A 1 206 ? -14.709 2.462 19.306 1.00 97.25 206 LYS A C 1
ATOM 1631 O O . LYS A 1 206 ? -15.488 3.336 18.925 1.00 97.25 206 LYS A O 1
ATOM 1636 N N . LYS A 1 207 ? -13.688 2.705 20.141 1.00 96.88 207 LYS A N 1
ATOM 1637 C CA . LYS A 1 207 ? -13.376 4.024 20.730 1.00 96.88 207 LYS A CA 1
ATOM 1638 C C . LYS A 1 207 ? -12.739 4.993 19.733 1.00 96.88 207 LYS A C 1
ATOM 1640 O O . LYS A 1 207 ? -12.643 6.183 20.027 1.00 96.88 207 LYS A O 1
ATOM 1645 N N . ILE A 1 208 ? -12.294 4.520 18.566 1.00 96.19 208 ILE A N 1
ATOM 1646 C CA . ILE A 1 208 ? -11.754 5.398 17.528 1.00 96.19 208 ILE A CA 1
ATOM 1647 C C . ILE A 1 208 ? -12.869 6.297 16.996 1.00 96.19 208 ILE A C 1
ATOM 1649 O O . ILE A 1 208 ? -13.844 5.838 16.396 1.00 96.19 208 ILE A O 1
ATOM 1653 N N . GLN A 1 209 ? -12.689 7.601 17.191 1.00 91.06 209 GLN A N 1
ATOM 1654 C CA . GLN A 1 209 ? -13.511 8.618 16.556 1.00 91.06 209 GLN A CA 1
ATOM 1655 C C . GLN A 1 209 ? -13.000 8.864 15.135 1.00 91.06 209 GLN A C 1
ATOM 1657 O O . GLN A 1 209 ? -11.827 9.173 14.922 1.00 91.06 209 GLN A O 1
ATOM 1662 N N . TRP A 1 210 ? -13.893 8.701 14.165 1.00 86.81 210 TRP A N 1
ATOM 1663 C CA . TRP A 1 210 ? -13.670 9.032 12.765 1.00 86.81 210 TRP A CA 1
ATOM 1664 C C . TRP A 1 210 ? -14.856 9.864 12.299 1.00 86.81 210 TRP A C 1
ATOM 1666 O O . TRP A 1 210 ? -15.990 9.391 12.343 1.00 86.81 210 TRP A O 1
ATOM 1676 N N . VAL A 1 211 ? -14.584 11.096 11.880 1.00 75.00 211 VAL A N 1
ATOM 1677 C CA . VAL A 1 211 ? -15.575 11.973 11.260 1.00 75.00 211 VAL A CA 1
ATOM 1678 C C . VAL A 1 211 ? -15.224 12.025 9.782 1.00 75.00 211 VAL A C 1
ATOM 1680 O O . VAL A 1 211 ? -14.173 12.547 9.403 1.00 75.00 211 VAL A O 1
ATOM 1683 N N . SER A 1 212 ? -16.060 11.409 8.951 1.00 64.50 212 SER A N 1
ATOM 1684 C CA . SER A 1 212 ? -15.943 11.526 7.505 1.00 64.50 212 SER A CA 1
ATOM 1685 C C . SER A 1 212 ? -16.440 12.902 7.082 1.00 64.50 212 SER A C 1
ATOM 1687 O O . SER A 1 212 ? -17.641 13.101 6.943 1.00 64.50 212 SER A O 1
ATOM 1689 N N . ASN A 1 213 ? -15.532 13.840 6.832 1.00 55.66 213 ASN A N 1
ATOM 1690 C CA . ASN A 1 213 ? -15.874 15.093 6.152 1.00 55.66 213 ASN A CA 1
ATOM 1691 C C . ASN A 1 213 ? -15.949 14.878 4.625 1.00 55.66 213 ASN A C 1
ATOM 1693 O O . ASN A 1 213 ? -15.389 15.664 3.865 1.00 55.66 213 ASN A O 1
ATOM 1697 N N . PHE A 1 214 ? -16.547 13.769 4.180 1.00 52.69 214 PHE A N 1
ATOM 1698 C CA . PHE A 1 214 ? -16.772 13.501 2.761 1.00 52.69 214 PHE A CA 1
ATOM 1699 C C . PHE A 1 214 ? -18.132 14.107 2.400 1.00 52.69 214 PHE A C 1
ATOM 1701 O O . PHE A 1 214 ? -19.163 13.556 2.784 1.00 52.69 214 PHE A O 1
ATOM 1708 N N . HIS A 1 215 ? -18.104 15.275 1.757 1.00 39.88 215 HIS A N 1
ATOM 1709 C CA . HIS A 1 215 ? -19.243 15.863 1.053 1.00 39.88 215 HIS A CA 1
ATOM 1710 C C . HIS A 1 215 ? -19.163 15.480 -0.419 1.00 39.88 215 HIS A C 1
ATOM 1712 O O . HIS A 1 215 ? -18.029 15.518 -0.950 1.00 39.88 215 HIS A O 1
#

Foldseek 3Di:
DDDDDPPPQPQDDLDLVVVQVVCCQAQNPQRLLVLLQCCFQVNLDCVRQQQDWGAGPHPNDGGIDGPVRCCVVQVAPRDDDRDDPVCVNHHYSVSSNLSCVVSLLVVVVPDDPPPPVLCVRNVDDDDFLADSSCLTLSSLLAQADDLNNLRSLVSQCVVCVVVVHHDDVVVSLVSNVNNVVCPPVVVSVVVRVVSNVPGDGDPNSVPDDDDPPPD

Radius of gyration: 18.24 Å; Cα contacts (8 Å, |Δi|>4): 282; chains: 1; bounding box: 42×66×45 Å

Mean predicted aligned error: 7.17 Å

Sequence (215 aa):
MKHRERQADKYEGFDCGQMKNKFETKYGPTGSRWLSVIGSLLGTSRDKIKNIEIICDGKEIKGAFTIGKLMASGDLANKGIQFNKKNRNLYYIGQISAALPQEPFLFLEALQEDDETVANVIGYEISTSLPRSLRYTHAAALPLGPKTRKAHILWSKKFAALIKSSFNISIYQRRAQEAEMYRSLDHMMALLNSIESSIVLTNEEKKIQWVSNFH